Protein AF-A0A940AD78-F1 (afdb_monomer_lite)

Secondary s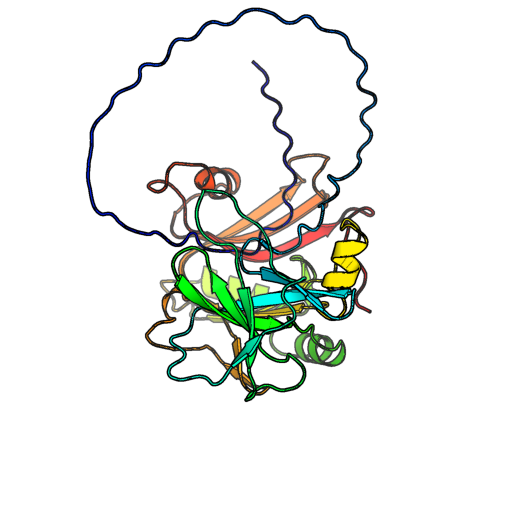tructure (DSSP, 8-state):
-------------------------------------------------PPP-----SEEETTEEEEEETTEEEEEEEE-----S--EEE--GGG-B--SSSS--BEEEEETTSGGGTSEEEE-TTS-EEEEEE--PPPHHHHHHHHTTTEEEEETTEEEE-HHHHHHHHHHHTTT--EEEEEEEEEPPBTTS-HHHHHHTTTT-SEEEEEEEEE-SS-EEEEEEEEETTEEEE---TTTTTS-EEESEEEEEEEE-SSTTSSEEEEEEEEEESS----HHHHHHGGGS-TTSPPPEEEEEEEEEE-TT--BPPP-

Sequence (316 aa):
MKKIFCFLTIMAVVGMAACSIGKEAGDETVSLSTDASSVTENDDVSGGNEAPEIEVKEGVYADYAFITIGGEIKRYKLFSEDLGDIDLTCVADDNLLFKWGAGDAWRFYEMKEYPELDRVLGLGPGGGIFEAAPFRGVKISEIEAVKNSEAVLLLNGSVESGKEIWEDFYTKTSKHMPASVIIADCYTQSSNVSEALKQAEAGDYPCLYFKKLTYDGVEYVLEPVCRVDDEYVVRKDEDYDRDTKYFKYLRHFEGEAEFPTMIYSYYSIYILTDDGASDRDEIESSQWMDTTGAILYAEVFGEYTWKDNAPFLPLQ

Radius of gyration: 22.76 Å; chains: 1; bounding box: 59×57×52 Å

Foldseek 3Di:
DDDDDDDDPPPDDPQDDDDDDDDDDDDDDDDDDDDDDDDDDDDDPPDDPQDPAPDDAQADDRQWHFWQAPNATAIWGKAQDPDPDFDWDFDDPVRWHDDDDPFDTKGKTDTPVDPPPQKIWIQHGPGGIIIIGGQAADDPVVVVVQQVDQAFEDEVQATPHNVVSVVVQCVQVVVLHKDKHKYKYWYFDFQSYDPSVCRNCVRNPRHIWIWMWIHHSFKIKIFTFDQDPNDTHRDPDVVPCVRIDIAGDKDWDWDADPDPPDQFGIKIWIKGWNDPDNDPCLQVVQVVDPPVRHTDMDIRHMHTHGDPVNRGDDDD

pLDDT: mean 70.01, std 24.45, range [20.33, 98.5]

Structure (mmCIF, N/CA/C/O backbone):
data_AF-A0A940AD78-F1
#
_entry.id   AF-A0A940AD78-F1
#
loop_
_atom_site.group_PDB
_atom_site.id
_atom_site.type_symbol
_atom_site.label_atom_id
_atom_site.label_alt_id
_atom_site.label_comp_id
_atom_site.label_asym_id
_atom_site.label_entity_id
_atom_site.label_seq_id
_atom_site.pdbx_PDB_ins_code
_atom_site.Cartn_x
_atom_site.Cartn_y
_atom_site.Cartn_z
_atom_site.occupancy
_atom_site.B_iso_or_equiv
_atom_site.auth_seq_id
_atom_site.auth_comp_id
_atom_site.auth_asym_id
_atom_site.auth_atom_id
_atom_site.pdbx_PDB_model_num
ATOM 1 N N . MET A 1 1 ? 23.608 20.860 20.476 1.00 26.38 1 MET A N 1
ATOM 2 C CA . MET A 1 1 ? 23.451 19.593 19.735 1.00 26.38 1 MET A CA 1
ATOM 3 C C . MET A 1 1 ? 22.141 19.658 18.970 1.00 26.38 1 MET A C 1
ATOM 5 O O . MET A 1 1 ? 21.091 19.495 19.567 1.00 26.38 1 MET A O 1
ATOM 9 N N . LYS A 1 2 ? 22.202 20.008 17.684 1.00 24.12 2 LYS A N 1
ATOM 10 C CA . LYS A 1 2 ? 21.086 19.932 16.737 1.00 24.12 2 LYS A CA 1
ATOM 11 C C . LYS A 1 2 ? 21.609 19.093 15.577 1.00 24.12 2 LYS A C 1
ATOM 13 O O . LYS A 1 2 ? 22.529 19.535 14.899 1.00 24.12 2 LYS A O 1
ATOM 18 N N . LYS A 1 3 ? 21.109 17.869 15.419 1.00 22.12 3 LYS A N 1
ATOM 19 C CA . LYS A 1 3 ? 21.294 17.092 14.191 1.00 22.12 3 LYS A CA 1
ATOM 20 C C . LYS A 1 3 ? 20.011 17.268 13.392 1.00 22.12 3 LYS A C 1
ATOM 22 O O . LYS A 1 3 ? 18.953 16.833 13.826 1.00 22.12 3 LYS A O 1
ATOM 27 N N . ILE A 1 4 ? 20.129 18.004 12.296 1.00 22.98 4 ILE A N 1
ATOM 28 C CA . ILE A 1 4 ? 19.122 18.120 11.248 1.00 22.98 4 ILE A CA 1
ATOM 29 C C . ILE A 1 4 ? 19.285 16.865 10.391 1.00 22.98 4 ILE A C 1
ATOM 31 O O . ILE A 1 4 ? 20.361 16.653 9.840 1.00 22.98 4 ILE A O 1
ATOM 35 N N . PHE A 1 5 ? 18.248 16.041 10.305 1.00 22.81 5 PHE A N 1
ATOM 36 C CA . PHE A 1 5 ? 18.108 15.035 9.257 1.00 22.81 5 PHE A CA 1
ATOM 37 C C . PHE A 1 5 ? 16.726 15.238 8.639 1.00 22.81 5 PHE A C 1
ATOM 39 O O . PHE A 1 5 ? 15.720 14.803 9.184 1.00 22.81 5 PHE A O 1
ATOM 46 N N . CYS A 1 6 ? 16.691 15.977 7.531 1.00 22.06 6 CYS A N 1
ATOM 47 C CA . CYS A 1 6 ? 15.586 15.920 6.584 1.00 22.06 6 CYS A CA 1
ATOM 48 C C . CYS A 1 6 ? 15.721 14.604 5.823 1.00 22.06 6 CYS A C 1
ATOM 50 O O . CYS A 1 6 ? 16.742 14.425 5.164 1.00 22.06 6 CYS A O 1
ATOM 52 N N . PHE A 1 7 ? 14.713 13.737 5.851 1.00 24.94 7 PHE A N 1
ATOM 53 C CA . PHE A 1 7 ? 14.513 12.791 4.761 1.00 24.94 7 PHE A CA 1
ATOM 54 C C . PHE A 1 7 ? 13.036 12.660 4.411 1.00 24.94 7 PHE A C 1
ATOM 56 O O . PHE A 1 7 ? 12.146 12.677 5.254 1.00 24.94 7 PHE A O 1
ATOM 63 N N . LEU A 1 8 ? 12.847 12.641 3.101 1.00 22.72 8 LEU A N 1
ATOM 64 C CA . LEU A 1 8 ? 11.623 12.648 2.336 1.00 22.72 8 LEU A CA 1
ATOM 65 C C . LEU A 1 8 ? 11.049 11.224 2.363 1.00 22.72 8 LEU A C 1
ATOM 67 O O . LEU A 1 8 ? 11.647 10.321 1.781 1.00 22.72 8 LEU A O 1
ATOM 71 N N . THR A 1 9 ? 9.914 11.009 3.024 1.00 25.50 9 THR A N 1
ATOM 72 C CA . THR A 1 9 ? 9.168 9.749 2.914 1.00 25.50 9 THR A CA 1
ATOM 73 C C . THR A 1 9 ? 8.458 9.733 1.562 1.00 25.50 9 THR A C 1
ATOM 75 O O . THR A 1 9 ? 7.309 10.146 1.434 1.00 25.50 9 THR A O 1
ATOM 78 N N . ILE A 1 10 ? 9.162 9.295 0.519 1.00 23.39 10 ILE A N 1
ATOM 79 C CA . ILE A 1 10 ? 8.495 8.669 -0.623 1.00 23.39 10 ILE A CA 1
ATOM 80 C C . ILE A 1 10 ? 8.074 7.301 -0.103 1.00 23.39 10 ILE A C 1
ATOM 82 O O . ILE A 1 10 ? 8.933 6.539 0.336 1.00 23.39 10 ILE A O 1
ATOM 86 N N . MET A 1 11 ? 6.764 7.042 -0.075 1.00 24.45 11 MET A N 1
ATOM 87 C CA . MET A 1 11 ? 6.182 5.761 0.317 1.00 24.45 11 MET A CA 1
ATOM 88 C C . MET A 1 11 ? 6.948 4.621 -0.358 1.00 24.45 11 MET A C 1
ATOM 90 O O . MET A 1 11 ? 6.799 4.364 -1.552 1.00 24.45 11 MET A O 1
ATOM 94 N N . ALA A 1 12 ? 7.799 3.963 0.423 1.00 22.72 12 ALA A N 1
ATOM 95 C CA . ALA A 1 12 ? 8.381 2.698 0.056 1.00 22.72 12 ALA A CA 1
ATOM 96 C C . ALA A 1 12 ? 7.234 1.690 0.036 1.00 22.72 12 ALA A C 1
ATOM 98 O O . ALA A 1 12 ? 6.614 1.398 1.059 1.00 22.72 12 ALA A O 1
ATOM 99 N N . VAL A 1 13 ? 6.954 1.173 -1.158 1.00 23.67 13 VAL A N 1
ATOM 100 C CA . VAL A 1 13 ? 6.338 -0.139 -1.320 1.00 23.67 13 VAL A CA 1
ATOM 101 C C . VAL A 1 13 ? 7.068 -1.084 -0.368 1.00 23.67 13 VAL A C 1
ATOM 103 O O . VAL A 1 13 ? 8.295 -1.162 -0.386 1.00 23.67 13 VAL A O 1
ATOM 106 N N . VAL A 1 14 ? 6.308 -1.730 0.511 1.00 22.69 14 VAL A N 1
ATOM 107 C CA . VAL A 1 14 ? 6.795 -2.712 1.481 1.00 22.69 14 VAL A CA 1
ATOM 108 C C . VAL A 1 14 ? 7.436 -3.872 0.712 1.00 22.69 14 VAL A C 1
ATOM 110 O O . VAL A 1 14 ? 6.756 -4.816 0.330 1.00 22.69 14 VAL A O 1
ATOM 113 N N . GLY A 1 15 ? 8.739 -3.777 0.459 1.00 21.58 15 GLY A N 1
ATOM 114 C CA . GLY A 1 15 ? 9.595 -4.870 0.013 1.00 21.58 15 GLY A CA 1
ATOM 115 C C . GLY A 1 15 ? 10.324 -5.419 1.231 1.00 21.58 15 GLY A C 1
ATOM 116 O O . GLY A 1 15 ? 11.186 -4.750 1.803 1.00 21.58 15 GLY A O 1
ATOM 117 N N . MET A 1 16 ? 9.928 -6.607 1.687 1.00 23.23 16 MET A N 1
ATOM 118 C CA . MET A 1 16 ? 10.601 -7.291 2.788 1.00 23.23 16 MET A CA 1
ATOM 119 C C . MET A 1 16 ? 12.039 -7.637 2.397 1.00 23.23 16 MET A C 1
ATOM 121 O O . MET A 1 16 ? 12.299 -8.201 1.337 1.00 23.23 16 MET A O 1
ATOM 125 N N . ALA A 1 17 ? 12.970 -7.360 3.307 1.00 21.34 17 ALA A N 1
ATOM 126 C CA . ALA A 1 17 ? 14.327 -7.868 3.237 1.00 21.34 17 ALA A CA 1
ATOM 127 C C . ALA A 1 17 ? 14.314 -9.406 3.290 1.00 21.34 17 ALA A C 1
ATOM 129 O O . ALA A 1 17 ? 13.932 -10.007 4.296 1.00 21.34 17 ALA A O 1
ATOM 130 N N . ALA A 1 18 ? 14.765 -10.052 2.214 1.00 21.70 18 ALA A N 1
ATOM 131 C CA . ALA A 1 18 ? 15.072 -11.473 2.221 1.00 21.70 18 ALA A CA 1
ATOM 132 C C . ALA A 1 18 ? 16.262 -11.728 3.162 1.00 21.70 18 ALA A C 1
ATOM 134 O O . ALA A 1 18 ? 17.396 -11.323 2.904 1.00 21.70 18 ALA A O 1
ATOM 135 N N . CYS A 1 19 ? 15.991 -12.396 4.279 1.00 20.61 19 CYS A N 1
ATOM 136 C CA . CYS A 1 19 ? 16.998 -12.837 5.232 1.00 20.61 19 CYS A CA 1
ATOM 137 C C . CYS A 1 19 ? 17.661 -14.121 4.700 1.00 20.61 19 CYS A C 1
ATOM 139 O O . CYS A 1 19 ? 17.044 -15.185 4.701 1.00 20.61 19 CYS A O 1
ATOM 141 N N . SER A 1 20 ? 18.916 -14.049 4.246 1.00 22.05 20 SER A N 1
ATOM 142 C CA . SER A 1 20 ? 19.743 -15.238 4.011 1.00 22.05 20 SER A CA 1
ATOM 143 C C . SER A 1 20 ? 20.552 -15.556 5.272 1.00 22.05 20 SER A C 1
ATOM 145 O O . SER A 1 20 ? 21.500 -14.841 5.604 1.00 22.05 20 SER A O 1
ATOM 147 N N . ILE A 1 21 ? 20.205 -16.636 5.976 1.00 23.52 21 ILE A N 1
ATOM 148 C CA . ILE A 1 21 ? 20.995 -17.150 7.102 1.00 23.52 21 ILE A CA 1
ATOM 149 C C . ILE A 1 21 ? 22.133 -18.032 6.567 1.00 23.52 21 ILE A C 1
ATOM 151 O O . ILE A 1 21 ? 21.911 -19.136 6.083 1.00 23.52 21 ILE A O 1
ATOM 155 N N . GLY A 1 22 ? 23.354 -17.510 6.701 1.00 22.16 22 GLY A N 1
ATOM 156 C CA . GLY A 1 22 ? 24.495 -18.169 7.345 1.00 22.16 22 GLY A CA 1
ATOM 157 C C . GLY A 1 22 ? 25.082 -19.459 6.756 1.00 22.16 22 GLY A C 1
ATOM 158 O O . GLY A 1 22 ? 24.556 -20.554 6.943 1.00 22.16 22 GLY A O 1
ATOM 159 N N . LYS A 1 23 ? 26.332 -19.352 6.286 1.00 22.73 23 LYS A N 1
ATOM 160 C CA . LYS A 1 23 ? 27.379 -20.321 6.644 1.00 22.73 23 LYS A CA 1
ATOM 161 C C . LYS A 1 23 ? 28.674 -19.585 6.997 1.00 22.73 23 LYS A C 1
ATOM 163 O O . LYS A 1 23 ? 29.127 -18.727 6.250 1.00 22.73 23 LYS A O 1
ATOM 168 N N . GLU A 1 24 ? 29.190 -19.908 8.178 1.00 24.59 24 GLU A N 1
ATOM 169 C CA . GLU A 1 24 ? 30.324 -19.300 8.883 1.00 24.59 24 GLU A CA 1
ATOM 170 C C . GLU A 1 24 ? 31.640 -19.283 8.087 1.00 24.59 24 GLU A C 1
ATOM 172 O O . GLU A 1 24 ? 31.953 -20.258 7.403 1.00 24.59 24 GLU A O 1
ATOM 177 N N . ALA A 1 25 ? 32.455 -18.238 8.289 1.00 23.22 25 ALA A N 1
ATOM 178 C CA . ALA A 1 25 ? 33.832 -18.357 8.797 1.00 23.22 25 ALA A CA 1
ATOM 179 C C . ALA A 1 25 ? 34.531 -16.984 8.902 1.00 23.22 25 ALA A C 1
ATOM 181 O O . ALA A 1 25 ? 34.565 -16.236 7.930 1.00 23.22 25 ALA A O 1
ATOM 182 N N . GLY A 1 26 ? 35.196 -16.739 10.038 1.00 24.02 26 GLY A N 1
ATOM 183 C CA . GLY A 1 26 ? 36.407 -15.909 10.106 1.00 24.02 26 GLY A CA 1
ATOM 184 C C . GLY A 1 26 ? 36.289 -14.598 10.879 1.00 24.02 26 GLY A C 1
ATOM 185 O O . GLY A 1 26 ? 35.830 -13.601 10.337 1.00 24.02 26 GLY A O 1
ATOM 186 N N . ASP A 1 27 ? 36.772 -14.613 12.124 1.00 24.50 27 ASP A N 1
ATOM 187 C CA . ASP A 1 27 ? 37.101 -13.437 12.935 1.00 24.50 27 ASP A CA 1
ATOM 188 C C . ASP A 1 27 ? 37.954 -12.417 12.168 1.00 24.50 27 ASP A C 1
ATOM 190 O O . ASP A 1 27 ? 38.944 -12.800 11.554 1.00 24.50 27 ASP A O 1
ATOM 194 N N . GLU A 1 28 ? 37.653 -11.124 12.332 1.00 24.84 28 GLU A N 1
ATOM 195 C CA . GLU A 1 28 ? 38.675 -10.091 12.544 1.00 24.84 28 GLU A CA 1
ATOM 196 C C . GLU A 1 28 ? 38.048 -8.812 13.137 1.00 24.84 28 GLU A C 1
ATOM 198 O O . GLU A 1 28 ? 37.245 -8.109 12.527 1.00 24.84 28 GLU A O 1
ATOM 203 N N . THR A 1 29 ? 38.419 -8.519 14.383 1.00 22.94 29 THR A N 1
ATOM 204 C CA . THR A 1 29 ? 38.144 -7.271 15.108 1.00 22.94 29 THR A CA 1
ATOM 205 C C . THR A 1 29 ? 38.858 -6.077 14.474 1.00 22.94 29 THR A C 1
ATOM 207 O O . THR A 1 29 ? 40.078 -6.117 14.323 1.00 22.94 29 THR A O 1
ATOM 210 N N . VAL A 1 30 ? 38.147 -4.964 14.247 1.00 21.81 30 VAL A N 1
ATOM 211 C CA . VAL A 1 30 ? 38.762 -3.656 13.953 1.00 21.81 30 VAL A CA 1
ATOM 212 C C . VAL A 1 30 ? 38.181 -2.575 14.866 1.00 21.81 30 VAL A C 1
ATOM 214 O O . VAL A 1 30 ? 36.978 -2.336 14.924 1.00 21.81 30 VAL A O 1
ATOM 217 N N . SER A 1 31 ? 39.079 -1.943 15.615 1.00 23.19 31 SER A N 1
ATOM 218 C CA . SER A 1 31 ? 38.848 -0.895 16.609 1.00 23.19 31 SER A CA 1
ATOM 219 C C . SER A 1 31 ? 38.584 0.483 15.988 1.00 23.19 31 SER A C 1
ATOM 221 O O . SER A 1 31 ? 39.295 0.909 15.081 1.00 23.19 31 SER A O 1
ATOM 223 N N . LEU A 1 32 ? 37.608 1.202 16.551 1.00 20.33 32 LEU A N 1
ATOM 224 C CA . LEU A 1 32 ? 37.254 2.591 16.241 1.00 20.33 32 LEU A CA 1
ATOM 225 C C . LEU A 1 32 ? 38.233 3.581 16.898 1.00 20.33 32 LEU A C 1
ATOM 227 O O . LEU A 1 32 ? 38.431 3.532 18.112 1.00 20.33 32 LEU A O 1
ATOM 231 N N . SER A 1 33 ? 38.768 4.534 16.127 1.00 23.12 33 SER A N 1
ATOM 232 C CA . SER A 1 33 ? 39.385 5.757 16.658 1.00 23.12 33 SER A CA 1
ATOM 233 C C . SER A 1 33 ? 38.636 6.990 16.158 1.00 23.12 33 SER A C 1
ATOM 235 O O . SER A 1 33 ? 38.536 7.231 14.956 1.00 23.12 33 SER A O 1
ATOM 237 N N . THR A 1 34 ? 38.125 7.774 17.100 1.00 27.41 34 THR A N 1
ATOM 238 C CA . THR A 1 34 ? 37.568 9.111 16.896 1.00 27.41 34 THR A CA 1
ATOM 239 C C . THR A 1 34 ? 38.688 10.138 16.822 1.00 27.41 34 THR A C 1
ATOM 241 O O . THR A 1 34 ? 39.402 10.294 17.807 1.00 27.41 34 THR A O 1
ATOM 244 N N . ASP A 1 35 ? 38.761 10.899 15.733 1.00 24.30 35 ASP A N 1
ATOM 245 C CA . ASP A 1 35 ? 39.381 12.222 15.755 1.00 24.30 35 ASP A CA 1
ATOM 246 C C . ASP A 1 35 ? 38.517 13.205 14.966 1.00 24.30 35 ASP A C 1
ATOM 248 O O . ASP A 1 35 ? 38.268 13.059 13.770 1.00 24.30 35 ASP A O 1
ATOM 252 N N . ALA A 1 36 ? 38.019 14.200 15.695 1.00 29.19 36 ALA A N 1
ATOM 253 C CA . ALA A 1 36 ? 37.296 15.342 15.175 1.00 29.19 36 ALA A CA 1
ATOM 254 C C . ALA A 1 36 ? 38.291 16.486 14.955 1.00 29.19 36 ALA A C 1
ATOM 256 O O . ALA A 1 36 ? 38.939 16.931 15.902 1.00 29.19 36 ALA A O 1
ATOM 257 N N . SER A 1 37 ? 38.372 17.017 13.736 1.00 27.11 37 SER A N 1
ATOM 258 C CA . SER A 1 37 ? 38.922 18.354 13.510 1.00 27.11 37 SER A CA 1
ATOM 259 C C . SER A 1 37 ? 38.298 19.040 12.288 1.00 27.11 37 SER A C 1
ATOM 261 O O . SER A 1 37 ? 38.471 18.639 11.145 1.00 27.11 37 SER A O 1
ATOM 263 N N . SER A 1 38 ? 37.533 20.089 12.611 1.00 27.48 38 SER A N 1
ATOM 264 C CA . SER A 1 38 ? 37.359 21.372 11.911 1.00 27.48 38 SER A CA 1
ATOM 265 C C . SER A 1 38 ? 37.257 21.407 10.380 1.00 27.48 38 SER A C 1
ATOM 267 O O . SER A 1 38 ? 38.273 21.339 9.691 1.00 27.48 38 SER A O 1
ATOM 269 N N . VAL A 1 39 ? 36.078 21.788 9.875 1.00 26.81 39 VAL A N 1
ATOM 270 C CA . VAL A 1 39 ? 35.978 22.665 8.698 1.00 26.81 39 VAL A CA 1
ATOM 271 C C . VAL A 1 39 ? 34.970 23.778 8.995 1.00 26.81 39 VAL A C 1
ATOM 273 O O . VAL A 1 39 ? 33.899 23.544 9.548 1.00 26.81 39 VAL A O 1
ATOM 276 N N . THR A 1 40 ? 35.414 24.994 8.704 1.00 28.17 40 THR A N 1
ATOM 277 C CA . THR A 1 40 ? 34.809 26.305 8.940 1.00 28.17 40 THR A CA 1
ATOM 278 C C . THR A 1 40 ? 33.550 26.556 8.113 1.00 28.17 40 THR A C 1
ATOM 280 O O . THR A 1 40 ? 33.498 26.191 6.941 1.00 28.17 40 THR A O 1
ATOM 283 N N . GLU A 1 41 ? 32.592 27.248 8.733 1.00 28.86 41 GLU A N 1
ATOM 284 C CA . GLU A 1 41 ? 31.411 27.858 8.116 1.00 28.86 41 GLU A CA 1
ATOM 285 C C . GLU A 1 41 ? 31.795 28.767 6.940 1.00 28.86 41 GLU A C 1
ATOM 287 O O . GLU A 1 41 ? 32.659 29.634 7.069 1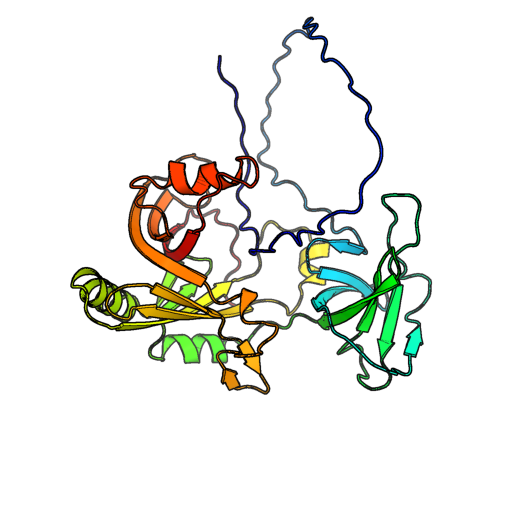.00 28.86 41 GLU A O 1
ATOM 292 N N . ASN A 1 42 ? 31.107 28.588 5.816 1.00 28.78 42 ASN A N 1
ATOM 293 C CA . ASN A 1 42 ? 30.737 29.678 4.925 1.00 28.78 42 ASN A CA 1
ATOM 294 C C . ASN A 1 42 ? 29.291 29.426 4.500 1.00 28.78 42 ASN A C 1
ATOM 296 O O . ASN A 1 42 ? 28.989 28.438 3.830 1.00 28.78 42 ASN A O 1
ATOM 300 N N . ASP A 1 43 ? 28.424 30.318 4.965 1.00 29.39 43 ASP A N 1
ATOM 301 C CA . ASP A 1 43 ? 27.026 30.427 4.587 1.00 29.39 43 ASP A CA 1
ATOM 302 C C . ASP A 1 43 ? 26.900 30.854 3.122 1.00 29.39 43 ASP A C 1
ATOM 304 O O . ASP A 1 43 ? 27.391 31.911 2.735 1.00 29.39 43 ASP A O 1
ATOM 308 N N . ASP A 1 44 ? 26.192 30.043 2.340 1.00 25.59 44 ASP A N 1
ATOM 309 C CA . ASP A 1 44 ? 25.361 30.488 1.217 1.00 25.59 44 ASP A CA 1
ATOM 310 C C . ASP A 1 44 ? 24.291 29.408 0.972 1.00 25.59 44 ASP A C 1
ATOM 312 O O . ASP A 1 44 ? 24.344 28.603 0.041 1.00 25.59 44 ASP A O 1
ATOM 316 N N . VAL A 1 45 ? 23.307 29.337 1.875 1.00 30.56 45 VAL A N 1
ATOM 317 C CA . VAL A 1 45 ? 22.128 28.476 1.705 1.00 30.56 45 VAL A CA 1
ATOM 318 C C . VAL A 1 45 ? 21.124 29.207 0.816 1.00 30.56 45 VAL A C 1
ATOM 320 O O . VAL A 1 45 ? 20.183 29.842 1.289 1.00 30.56 45 VAL A O 1
ATOM 323 N N . SER A 1 46 ? 21.313 29.097 -0.498 1.00 28.02 46 SER A N 1
ATOM 324 C CA . SER A 1 46 ? 20.201 29.210 -1.445 1.00 28.02 46 SER A CA 1
ATOM 325 C C . SER A 1 46 ? 19.558 27.826 -1.575 1.00 28.02 46 SER A C 1
ATOM 327 O O . SER A 1 46 ? 19.915 27.012 -2.418 1.00 28.02 46 SER A O 1
ATOM 329 N N . GLY A 1 47 ? 18.659 27.513 -0.639 1.00 28.59 47 GLY A N 1
ATOM 330 C CA . GLY A 1 47 ? 17.912 26.256 -0.623 1.00 28.59 47 GLY A CA 1
ATOM 331 C C . GLY A 1 47 ? 16.869 26.229 -1.736 1.00 28.59 47 GLY A C 1
ATOM 332 O O . GLY A 1 47 ? 15.710 26.571 -1.507 1.00 28.59 47 GLY A O 1
ATOM 333 N N . GLY A 1 48 ? 17.284 25.846 -2.942 1.00 26.81 48 GLY A N 1
ATOM 334 C CA . GLY A 1 48 ? 16.373 25.358 -3.968 1.00 26.81 48 GLY A CA 1
ATOM 335 C C . GLY A 1 48 ? 15.799 24.018 -3.514 1.00 26.81 48 GLY A C 1
ATOM 336 O O . GLY A 1 48 ? 16.535 23.048 -3.368 1.00 26.81 48 GLY A O 1
ATOM 337 N N . ASN A 1 49 ? 14.491 23.977 -3.258 1.00 38.81 49 ASN A N 1
ATOM 338 C CA . ASN A 1 49 ? 13.721 22.744 -3.073 1.00 38.81 49 ASN A CA 1
ATOM 339 C C . ASN A 1 49 ? 13.574 22.025 -4.425 1.00 38.81 49 ASN A C 1
ATOM 341 O O . ASN A 1 49 ? 12.474 21.930 -4.967 1.00 38.81 49 ASN A O 1
ATOM 345 N N . GLU A 1 50 ? 14.673 21.548 -4.997 1.00 32.69 50 GLU A N 1
ATOM 346 C CA . GLU A 1 50 ? 14.600 20.572 -6.078 1.00 32.69 50 GLU A CA 1
ATOM 347 C C . GLU A 1 50 ? 14.501 19.193 -5.424 1.00 32.69 50 GLU A C 1
ATOM 349 O O . GLU A 1 50 ? 15.368 18.785 -4.648 1.00 32.69 50 GLU A O 1
ATOM 354 N N . ALA A 1 51 ? 13.375 18.509 -5.655 1.00 36.22 51 ALA A N 1
ATOM 355 C CA . ALA A 1 51 ? 13.238 17.106 -5.289 1.00 36.22 51 ALA A CA 1
ATOM 356 C C . ALA A 1 51 ? 14.415 16.333 -5.912 1.00 36.22 51 ALA A C 1
ATOM 358 O O . ALA A 1 51 ? 14.785 16.646 -7.046 1.00 36.22 51 ALA A O 1
ATOM 359 N N . PRO A 1 52 ? 15.023 15.360 -5.207 1.00 39.59 52 PRO A N 1
ATOM 360 C CA . PRO A 1 52 ? 16.122 14.598 -5.780 1.00 39.59 52 PRO A CA 1
ATOM 361 C C . PRO A 1 52 ? 15.627 13.933 -7.066 1.00 39.59 52 PRO A C 1
ATOM 363 O O . PRO A 1 52 ? 14.699 13.125 -7.023 1.00 39.59 52 PRO A O 1
ATOM 366 N N . GLU A 1 53 ? 16.217 14.298 -8.206 1.00 41.44 53 GLU A N 1
ATOM 367 C CA . GLU A 1 53 ? 15.966 13.600 -9.461 1.00 41.44 53 GLU A CA 1
ATOM 368 C C . GLU A 1 53 ? 16.336 12.131 -9.253 1.00 41.44 53 GLU A C 1
ATOM 370 O O . GLU A 1 53 ? 17.500 11.782 -9.044 1.00 41.44 53 GLU A O 1
ATOM 375 N N . ILE A 1 54 ? 15.330 11.256 -9.266 1.00 48.09 54 ILE A N 1
ATOM 376 C CA . ILE A 1 54 ? 15.565 9.818 -9.302 1.00 48.09 54 ILE A CA 1
ATOM 377 C C . ILE A 1 54 ? 16.046 9.511 -10.719 1.00 48.09 54 ILE A C 1
ATOM 379 O O . ILE A 1 54 ? 15.259 9.449 -11.669 1.00 48.09 54 ILE A O 1
ATOM 383 N N . GLU A 1 55 ? 17.361 9.375 -10.864 1.00 52.28 55 GLU A N 1
ATOM 384 C CA . GLU A 1 55 ? 17.978 8.848 -12.073 1.00 52.28 55 GLU A CA 1
ATOM 385 C C . GLU A 1 55 ? 17.502 7.401 -12.253 1.00 52.28 55 GLU A C 1
ATOM 387 O O . GLU A 1 55 ? 17.773 6.539 -11.410 1.00 52.28 55 GLU A O 1
ATOM 392 N N . VAL A 1 56 ? 16.766 7.133 -13.335 1.00 53.88 56 VAL A N 1
ATOM 393 C CA . VAL A 1 56 ? 16.429 5.757 -13.708 1.00 53.88 56 VAL A CA 1
ATOM 394 C C . VAL A 1 56 ? 17.716 5.081 -14.126 1.00 53.88 56 VAL A C 1
ATOM 396 O O . VAL A 1 56 ? 18.278 5.380 -15.178 1.00 53.88 56 VAL A O 1
ATOM 399 N N . LYS A 1 57 ? 18.189 4.171 -13.283 1.00 56.72 57 LYS A N 1
ATOM 400 C CA . LYS A 1 57 ? 19.301 3.301 -13.631 1.00 56.72 57 LYS A CA 1
ATOM 401 C C . LYS A 1 57 ? 18.718 2.087 -14.325 1.00 56.72 57 LYS A C 1
ATOM 403 O O . LYS A 1 57 ? 17.955 1.338 -13.724 1.00 56.72 57 LYS A O 1
ATOM 408 N N . GLU A 1 58 ? 19.070 1.919 -15.590 1.00 62.22 58 GLU A N 1
ATOM 409 C CA . GLU A 1 58 ? 18.863 0.671 -16.309 1.00 62.22 58 GLU A CA 1
ATOM 410 C C . GLU A 1 58 ? 19.405 -0.505 -15.451 1.00 62.22 58 GLU A C 1
ATOM 412 O O . GLU A 1 58 ? 20.548 -0.462 -14.979 1.00 62.22 58 GLU A O 1
ATOM 417 N N . GLY A 1 59 ? 18.577 -1.526 -15.182 1.00 68.88 59 GLY A N 1
ATOM 418 C CA . GLY A 1 59 ? 18.925 -2.662 -14.316 1.00 68.88 59 GLY A CA 1
ATOM 419 C C . GLY A 1 59 ? 17.831 -3.071 -13.327 1.00 68.88 59 GLY A C 1
ATOM 420 O O . GLY A 1 59 ? 16.667 -2.715 -13.483 1.00 68.88 59 GLY A O 1
ATOM 421 N N . VAL A 1 60 ? 18.203 -3.855 -12.310 1.00 72.88 60 VAL A N 1
ATOM 422 C CA . VAL A 1 60 ? 17.290 -4.262 -11.230 1.00 72.88 60 VAL A CA 1
ATOM 423 C C . VAL A 1 60 ? 17.410 -3.305 -10.048 1.00 72.88 60 VAL A C 1
ATOM 425 O O . VAL A 1 60 ? 18.506 -3.089 -9.526 1.00 72.88 60 VAL A O 1
ATOM 428 N N . TYR A 1 61 ? 16.280 -2.755 -9.613 1.00 70.25 61 TYR A N 1
ATOM 429 C CA . TYR A 1 61 ? 16.169 -1.900 -8.437 1.00 70.25 61 TYR A CA 1
ATOM 430 C C . TYR A 1 61 ? 14.924 -2.279 -7.632 1.00 70.25 61 TYR A C 1
ATOM 432 O O . TYR A 1 61 ? 13.813 -2.286 -8.165 1.00 70.25 61 TYR A O 1
ATOM 440 N N . ALA A 1 62 ? 15.120 -2.575 -6.343 1.00 71.69 62 ALA A N 1
ATOM 441 C CA . ALA A 1 62 ? 14.104 -3.204 -5.498 1.00 71.69 62 ALA A CA 1
ATOM 442 C C . ALA A 1 62 ? 13.526 -4.455 -6.196 1.00 71.69 62 ALA A C 1
ATOM 444 O O . ALA A 1 62 ? 14.295 -5.297 -6.655 1.00 71.69 62 ALA A O 1
ATOM 445 N N . ASP A 1 63 ? 12.203 -4.544 -6.326 1.00 73.38 63 ASP A N 1
ATOM 446 C CA . ASP A 1 63 ? 11.509 -5.675 -6.954 1.00 73.38 63 ASP A CA 1
ATOM 447 C C . ASP A 1 63 ? 11.242 -5.466 -8.457 1.00 73.38 63 ASP A C 1
ATOM 449 O O . ASP A 1 63 ? 10.393 -6.143 -9.037 1.00 73.38 63 ASP A O 1
ATOM 453 N N . TYR A 1 64 ? 11.925 -4.512 -9.102 1.00 78.69 64 TYR A N 1
ATOM 454 C CA . TYR A 1 64 ? 11.684 -4.158 -10.501 1.00 78.69 64 TYR A CA 1
ATOM 455 C C . TYR A 1 64 ? 12.935 -4.281 -11.367 1.00 78.69 64 TYR A C 1
ATOM 457 O O . TYR A 1 64 ? 14.029 -3.886 -10.968 1.00 78.69 64 TYR A O 1
ATOM 465 N N . ALA A 1 65 ? 12.749 -4.769 -12.591 1.00 80.62 65 ALA A N 1
ATOM 466 C CA . ALA A 1 65 ? 13.723 -4.727 -13.670 1.00 80.62 65 ALA A CA 1
ATOM 467 C C . ALA A 1 65 ? 13.353 -3.633 -14.679 1.00 80.62 65 ALA A C 1
ATOM 469 O O . ALA A 1 65 ? 12.232 -3.592 -15.184 1.00 80.62 65 ALA A O 1
ATOM 470 N N . PHE A 1 66 ? 14.310 -2.771 -14.999 1.00 79.81 66 PHE A N 1
ATOM 471 C CA . PHE A 1 66 ? 14.220 -1.758 -16.044 1.00 79.81 66 PHE A CA 1
ATOM 472 C C . PHE A 1 66 ? 15.036 -2.237 -17.244 1.00 79.81 66 PHE A C 1
ATOM 474 O O . PHE A 1 66 ? 16.264 -2.309 -17.169 1.00 79.81 66 PHE A O 1
ATOM 481 N N . ILE A 1 67 ? 14.343 -2.610 -18.320 1.00 78.50 67 ILE A N 1
ATOM 482 C CA . ILE A 1 67 ? 14.913 -3.283 -19.492 1.00 78.50 67 ILE A CA 1
ATOM 483 C C . ILE A 1 67 ? 14.694 -2.406 -20.721 1.00 78.50 67 ILE A C 1
ATOM 485 O O . ILE A 1 67 ? 13.561 -2.030 -21.024 1.00 78.50 67 ILE A O 1
ATOM 489 N N . THR A 1 68 ? 15.762 -2.123 -21.459 1.00 77.75 68 THR A N 1
ATOM 490 C CA . THR A 1 68 ? 15.680 -1.385 -22.723 1.00 77.75 68 THR A CA 1
ATOM 491 C C . THR A 1 68 ? 15.260 -2.329 -23.847 1.00 77.75 68 THR A C 1
ATOM 493 O O . THR A 1 68 ? 15.864 -3.373 -24.065 1.00 77.75 68 THR A O 1
ATOM 496 N N . ILE A 1 69 ? 14.178 -2.009 -24.553 1.00 74.81 69 ILE A N 1
ATOM 497 C CA . ILE A 1 69 ? 13.628 -2.816 -25.647 1.00 74.81 69 ILE A CA 1
ATOM 498 C C . ILE A 1 69 ? 13.303 -1.867 -26.795 1.00 74.81 69 ILE A C 1
ATOM 500 O O . ILE A 1 69 ? 12.472 -0.975 -26.660 1.00 74.81 69 ILE A O 1
ATOM 504 N N . GLY A 1 70 ? 13.969 -2.037 -27.940 1.00 73.75 70 GLY A N 1
ATOM 505 C CA . GLY A 1 70 ? 13.728 -1.182 -29.109 1.00 73.75 70 GLY A CA 1
ATOM 506 C C . GLY A 1 70 ? 14.074 0.300 -28.897 1.00 73.75 70 GLY A C 1
ATOM 507 O O . GLY A 1 70 ? 13.573 1.140 -29.637 1.00 73.75 70 GLY A O 1
ATOM 508 N N . GLY A 1 71 ? 14.926 0.621 -27.915 1.00 74.25 71 GLY A N 1
ATOM 509 C CA . GLY A 1 71 ? 15.304 1.994 -27.556 1.00 74.25 71 GLY A CA 1
ATOM 510 C C . GLY A 1 71 ? 14.425 2.648 -26.484 1.00 74.25 71 GLY A C 1
ATOM 511 O O . GLY A 1 71 ? 14.686 3.792 -26.126 1.00 74.25 71 GLY A O 1
ATOM 512 N N . GLU A 1 72 ? 13.425 1.938 -25.956 1.00 76.06 72 GLU A N 1
ATOM 513 C CA . GLU A 1 72 ? 12.565 2.397 -24.859 1.00 76.06 72 GLU A CA 1
ATOM 514 C C . GLU A 1 72 ? 12.856 1.600 -23.582 1.00 76.06 72 GLU A C 1
ATOM 516 O O . GLU A 1 72 ? 12.985 0.376 -23.634 1.00 76.06 72 GLU A O 1
ATOM 521 N N . ILE A 1 73 ? 12.934 2.275 -22.433 1.00 77.81 73 ILE A N 1
ATOM 522 C CA . ILE A 1 73 ? 13.065 1.613 -21.127 1.00 77.81 73 ILE A CA 1
ATOM 523 C C . ILE A 1 73 ? 11.677 1.143 -20.689 1.00 77.81 73 ILE A C 1
ATOM 525 O O . ILE A 1 73 ? 10.756 1.948 -20.592 1.00 77.81 73 ILE A O 1
ATOM 529 N N . LYS A 1 74 ? 11.537 -0.149 -20.387 1.00 80.00 74 LYS A N 1
ATOM 530 C CA . LYS A 1 74 ? 10.309 -0.753 -19.854 1.00 80.00 74 LYS A CA 1
ATOM 531 C C . LYS A 1 74 ? 10.532 -1.292 -18.446 1.00 80.00 74 LYS A C 1
ATOM 533 O O . LYS A 1 74 ? 11.577 -1.884 -18.176 1.00 80.00 74 LYS A O 1
ATOM 538 N N . ARG A 1 75 ? 9.539 -1.132 -17.567 1.00 84.31 75 ARG A N 1
ATOM 539 C CA . ARG A 1 75 ? 9.558 -1.669 -16.201 1.00 84.31 75 ARG A CA 1
ATOM 540 C C . ARG A 1 75 ? 8.835 -3.018 -16.111 1.00 84.31 75 ARG A C 1
ATOM 542 O O . ARG A 1 75 ? 7.698 -3.159 -16.548 1.00 84.31 75 ARG A O 1
ATOM 549 N N . TYR A 1 76 ? 9.486 -3.994 -15.487 1.00 82.75 76 TYR A N 1
ATOM 550 C CA . TYR A 1 76 ? 8.941 -5.314 -15.178 1.00 82.75 76 TYR A CA 1
ATOM 551 C C . TYR A 1 76 ? 9.023 -5.556 -13.675 1.00 82.75 76 TYR A C 1
ATOM 553 O O . TYR A 1 76 ? 10.032 -5.228 -13.054 1.00 82.75 76 TYR A O 1
ATOM 561 N N . LYS A 1 77 ? 7.989 -6.151 -13.083 1.00 81.44 77 LYS A N 1
ATOM 562 C CA . LYS A 1 77 ? 8.030 -6.631 -11.699 1.00 81.44 77 LYS A CA 1
ATOM 563 C C . LYS A 1 77 ? 8.666 -8.017 -11.670 1.00 81.44 77 LYS A C 1
ATOM 565 O O . LYS A 1 77 ? 8.292 -8.855 -12.483 1.00 81.44 77 LYS A O 1
ATOM 570 N N . LEU A 1 78 ? 9.613 -8.237 -10.762 1.00 76.50 78 LEU A N 1
ATOM 571 C CA . LEU A 1 78 ? 10.287 -9.516 -10.562 1.00 76.50 78 LEU A CA 1
ATOM 572 C C . LEU A 1 78 ? 9.455 -10.447 -9.672 1.00 76.50 78 LEU A C 1
ATOM 574 O O . LEU A 1 78 ? 8.872 -10.027 -8.671 1.00 76.50 78 LEU A O 1
ATOM 578 N N . PHE A 1 79 ? 9.467 -11.728 -10.020 1.00 74.12 79 PHE A N 1
ATOM 579 C CA . PHE A 1 79 ? 8.850 -12.831 -9.299 1.00 74.12 79 PHE A CA 1
ATOM 580 C C . PHE A 1 79 ? 9.883 -13.956 -9.164 1.00 74.12 79 PHE A C 1
ATOM 582 O O . PHE A 1 79 ? 10.601 -14.277 -10.113 1.00 74.12 79 PHE A O 1
ATOM 589 N N . SER A 1 80 ? 9.996 -14.549 -7.976 1.00 65.31 80 SER A N 1
ATOM 590 C CA . SER A 1 80 ? 10.808 -15.753 -7.790 1.00 65.31 80 SER A CA 1
ATOM 591 C C . SER A 1 80 ? 9.942 -16.982 -8.050 1.00 65.31 80 SER A C 1
ATOM 593 O O . SER A 1 80 ? 9.010 -17.221 -7.285 1.00 65.31 80 SER A O 1
ATOM 595 N N . GLU A 1 81 ? 10.261 -17.768 -9.075 1.00 59.50 81 GLU A N 1
ATOM 596 C CA . GLU A 1 81 ? 9.572 -19.031 -9.363 1.00 59.50 81 GLU A CA 1
ATOM 597 C C . GLU A 1 81 ? 10.573 -20.153 -9.680 1.00 59.50 81 GLU A C 1
ATOM 599 O O . GLU A 1 81 ? 11.689 -19.901 -10.143 1.00 59.50 81 GLU A O 1
ATOM 604 N N . ASP A 1 82 ? 10.165 -21.399 -9.418 1.00 56.91 82 ASP A N 1
ATOM 605 C CA . ASP A 1 82 ? 10.858 -22.605 -9.883 1.00 56.91 82 ASP A CA 1
ATOM 606 C C . ASP A 1 82 ? 10.320 -22.968 -11.273 1.00 56.91 82 ASP A C 1
ATOM 608 O O . ASP A 1 82 ? 9.204 -23.464 -11.421 1.00 56.91 82 ASP A O 1
ATOM 612 N N . LEU A 1 83 ? 11.090 -22.629 -12.304 1.00 58.25 83 LEU A N 1
ATOM 613 C CA . LEU A 1 83 ? 10.576 -22.475 -13.666 1.00 58.25 83 LEU A CA 1
ATOM 614 C C . LEU A 1 83 ? 10.737 -23.714 -14.562 1.00 58.25 83 LEU A C 1
ATOM 616 O O . LEU A 1 83 ? 10.325 -23.689 -15.716 1.00 58.25 83 LEU A O 1
ATOM 620 N N . GLY A 1 84 ? 11.271 -24.827 -14.055 1.00 61.25 84 GLY A N 1
ATOM 621 C CA . GLY A 1 84 ? 11.414 -26.054 -14.848 1.00 61.25 84 GLY A CA 1
ATOM 622 C C . GLY A 1 84 ? 12.227 -25.869 -16.145 1.00 61.25 84 GLY A C 1
ATOM 623 O O . GLY A 1 84 ? 13.121 -25.026 -16.224 1.00 61.25 84 GLY A O 1
ATOM 624 N N . ASP A 1 85 ? 11.942 -26.688 -17.163 1.00 58.62 85 ASP A N 1
ATOM 625 C CA . ASP A 1 85 ? 12.634 -26.651 -18.460 1.00 58.62 85 ASP A CA 1
ATOM 626 C C . ASP A 1 85 ? 11.952 -25.657 -19.420 1.00 58.62 85 ASP A C 1
ATOM 628 O O . ASP A 1 85 ? 10.973 -26.004 -20.079 1.00 58.62 85 ASP A O 1
ATOM 632 N N . ILE A 1 86 ? 12.489 -24.438 -19.536 1.00 62.59 86 ILE A N 1
ATOM 633 C CA . ILE A 1 86 ? 11.970 -23.392 -20.440 1.00 62.59 86 ILE A CA 1
ATOM 634 C C . ILE A 1 86 ? 12.870 -23.225 -21.669 1.00 62.59 86 ILE A C 1
ATOM 636 O O . ILE A 1 86 ? 14.097 -23.168 -21.561 1.00 62.59 86 ILE A O 1
ATOM 640 N N . ASP A 1 87 ? 12.260 -23.104 -22.852 1.00 65.38 87 ASP A N 1
ATOM 641 C CA . ASP A 1 87 ? 12.953 -22.768 -24.102 1.00 65.38 87 ASP A CA 1
ATOM 642 C C . ASP A 1 87 ? 13.049 -21.239 -24.287 1.00 65.38 87 ASP A C 1
ATOM 644 O O . ASP A 1 87 ? 12.043 -20.523 -24.319 1.00 65.38 87 ASP A O 1
ATOM 648 N N . LEU A 1 88 ? 14.277 -20.732 -24.425 1.00 62.44 88 LEU A N 1
ATOM 649 C CA . LEU A 1 88 ? 14.609 -19.310 -24.302 1.00 62.44 88 LEU A CA 1
ATOM 650 C C . LEU A 1 88 ? 15.201 -18.726 -25.586 1.00 62.44 88 LEU A C 1
ATOM 652 O O . LEU A 1 88 ? 15.918 -19.399 -26.332 1.00 62.44 88 LEU A O 1
ATOM 656 N N . THR A 1 89 ? 14.968 -17.429 -25.794 1.00 61.69 89 THR A N 1
ATOM 657 C CA . THR A 1 89 ? 15.704 -16.609 -26.769 1.00 61.69 89 THR A CA 1
ATOM 658 C C . THR A 1 89 ? 16.252 -15.364 -26.073 1.00 61.69 89 THR A C 1
ATOM 660 O O . THR A 1 89 ? 15.558 -14.732 -25.282 1.00 61.69 89 THR A O 1
ATOM 663 N N . CYS A 1 90 ? 17.514 -15.005 -26.326 1.00 61.81 90 CYS A N 1
ATOM 664 C CA . CYS A 1 90 ? 18.101 -13.803 -25.731 1.00 61.81 90 CYS A CA 1
ATOM 665 C C . CYS A 1 90 ? 17.399 -12.544 -26.255 1.00 61.81 90 CYS A C 1
ATOM 667 O O . CYS A 1 90 ? 17.302 -12.356 -27.471 1.00 61.81 90 CYS A O 1
ATOM 669 N N . VAL A 1 91 ? 17.010 -11.646 -25.348 1.00 62.78 91 VAL A N 1
ATOM 670 C CA . VAL A 1 91 ? 16.811 -10.237 -25.708 1.00 62.78 91 VAL A CA 1
ATOM 671 C C . VAL A 1 91 ? 18.211 -9.664 -25.968 1.00 62.78 91 VAL A C 1
ATOM 673 O O . VAL A 1 91 ? 19.140 -10.016 -25.247 1.00 62.78 91 VAL A O 1
ATOM 676 N N . ALA A 1 92 ? 18.395 -8.877 -27.035 1.00 56.12 92 ALA A N 1
ATOM 677 C CA . ALA A 1 92 ? 19.714 -8.474 -27.554 1.00 56.12 92 ALA A CA 1
ATOM 678 C C . ALA A 1 92 ? 20.749 -8.099 -26.465 1.00 56.12 92 ALA A C 1
ATOM 680 O O . ALA A 1 92 ? 20.410 -7.399 -25.512 1.00 56.12 92 ALA A O 1
ATOM 681 N N . ASP A 1 93 ? 22.010 -8.520 -26.655 1.00 51.16 93 ASP A N 1
ATOM 682 C CA . ASP A 1 93 ? 23.125 -8.371 -25.693 1.00 51.16 93 ASP A CA 1
ATOM 683 C C . ASP A 1 93 ? 23.411 -6.913 -25.273 1.00 51.16 93 ASP A C 1
ATOM 685 O O . ASP A 1 93 ? 24.033 -6.671 -24.240 1.00 51.16 93 ASP A O 1
ATOM 689 N N . ASP A 1 94 ? 22.935 -5.925 -26.030 1.00 50.25 94 ASP A N 1
ATOM 690 C CA . ASP A 1 94 ? 23.076 -4.505 -25.693 1.00 50.25 94 ASP A CA 1
ATOM 691 C C . ASP A 1 94 ? 22.161 -4.071 -24.521 1.00 50.25 94 ASP A C 1
ATOM 693 O O . ASP A 1 94 ? 22.331 -2.979 -23.989 1.00 50.25 94 ASP A O 1
ATOM 697 N N . ASN A 1 95 ? 21.232 -4.934 -24.078 1.00 51.50 95 ASN A N 1
ATOM 698 C CA . ASN A 1 95 ? 20.285 -4.684 -22.978 1.00 51.50 95 ASN A CA 1
ATOM 699 C C . ASN A 1 95 ? 20.719 -5.328 -21.634 1.00 51.50 95 ASN A C 1
ATOM 701 O O . ASN A 1 95 ? 19.899 -5.534 -20.737 1.00 51.50 95 ASN A O 1
ATOM 705 N N . LEU A 1 96 ? 21.999 -5.703 -21.502 1.00 51.25 96 LEU A N 1
ATOM 706 C CA . LEU A 1 96 ? 22.609 -6.324 -20.313 1.00 51.25 96 LEU A CA 1
ATOM 707 C C . LEU A 1 96 ? 22.993 -5.278 -19.255 1.00 51.25 96 LEU A C 1
ATOM 709 O O . LEU A 1 96 ? 23.738 -4.350 -19.569 1.00 51.25 96 LEU A O 1
ATOM 713 N N . LEU A 1 97 ? 22.556 -5.424 -17.990 1.00 50.41 97 LEU A N 1
ATOM 714 C CA . LEU A 1 97 ? 22.652 -4.317 -17.021 1.00 50.41 97 LEU A CA 1
ATOM 715 C C . LEU A 1 97 ? 23.229 -4.654 -15.628 1.00 50.41 97 LEU A C 1
ATOM 717 O O . LEU A 1 97 ? 22.711 -5.462 -14.862 1.00 50.41 97 LEU A O 1
ATOM 721 N N . PHE A 1 98 ? 24.336 -3.937 -15.382 1.00 44.84 98 PHE A N 1
ATOM 722 C CA . PHE A 1 98 ? 25.118 -3.538 -14.199 1.00 44.84 98 PHE A CA 1
ATOM 723 C C . PHE A 1 98 ? 25.589 -4.516 -13.100 1.00 44.84 98 PHE A C 1
ATOM 725 O O . PHE A 1 98 ? 24.917 -5.440 -12.658 1.00 44.84 98 PHE A O 1
ATOM 732 N N . LYS A 1 99 ? 26.818 -4.209 -12.645 1.00 36.50 99 LYS A N 1
ATOM 733 C CA . LYS A 1 99 ? 27.708 -4.935 -11.728 1.00 36.50 99 LYS A CA 1
ATOM 734 C C . LYS A 1 99 ? 27.982 -4.046 -10.503 1.00 36.50 99 LYS A C 1
ATOM 736 O O . LYS A 1 99 ? 28.653 -3.020 -10.633 1.00 36.50 99 LYS A O 1
ATOM 741 N N . TRP A 1 100 ? 27.527 -4.433 -9.313 1.00 32.12 100 TRP A N 1
ATOM 742 C CA . TRP A 1 100 ? 28.119 -3.961 -8.055 1.00 32.12 100 TRP A CA 1
ATOM 743 C C . TRP A 1 100 ? 28.577 -5.195 -7.280 1.00 32.12 100 TRP A C 1
ATOM 745 O O . TRP A 1 100 ? 27.773 -6.051 -6.933 1.00 32.12 100 TRP A O 1
ATOM 755 N N . GLY A 1 101 ? 29.893 -5.329 -7.103 1.00 37.06 101 GLY A N 1
ATOM 756 C CA . GLY A 1 101 ? 30.535 -6.585 -6.704 1.00 37.06 101 GLY A CA 1
ATOM 757 C C . GLY A 1 101 ? 31.012 -7.390 -7.916 1.00 37.06 101 GLY A C 1
ATOM 758 O O . GLY A 1 101 ? 30.352 -7.471 -8.946 1.00 37.06 101 GLY A O 1
ATOM 759 N N . ALA A 1 102 ? 32.225 -7.934 -7.852 1.00 36.06 102 ALA A N 1
ATOM 760 C CA . ALA A 1 102 ? 32.808 -8.697 -8.949 1.00 36.06 102 ALA A CA 1
ATOM 761 C C . ALA A 1 102 ? 32.102 -10.059 -9.112 1.00 36.06 102 ALA A C 1
ATOM 763 O O . ALA A 1 102 ? 32.540 -11.052 -8.548 1.00 36.06 102 ALA A O 1
ATOM 764 N N . GLY A 1 103 ? 31.033 -10.107 -9.908 1.00 50.38 103 GLY A N 1
ATOM 765 C CA . GLY A 1 103 ? 30.379 -11.345 -10.344 1.00 50.38 103 GLY A CA 1
ATOM 766 C C . GLY A 1 103 ? 29.165 -11.014 -11.211 1.00 50.38 103 GLY A C 1
ATOM 767 O O . GLY A 1 103 ? 28.329 -10.247 -10.770 1.00 50.38 103 GLY A O 1
ATOM 768 N N . ASP A 1 104 ? 29.184 -11.475 -12.463 1.00 57.16 104 ASP A N 1
ATOM 769 C CA . ASP A 1 104 ? 28.153 -11.512 -13.523 1.00 57.16 104 ASP A CA 1
ATOM 770 C C . ASP A 1 104 ? 26.912 -10.590 -13.443 1.00 57.16 104 ASP A C 1
ATOM 772 O O . ASP A 1 104 ? 26.145 -10.622 -12.494 1.00 57.16 104 ASP A O 1
ATOM 776 N N . ALA A 1 105 ? 26.678 -9.799 -14.499 1.00 68.62 105 ALA A N 1
ATOM 777 C CA . ALA A 1 105 ? 25.513 -8.911 -14.628 1.00 68.62 105 ALA A CA 1
ATOM 778 C C . ALA A 1 105 ? 24.199 -9.679 -14.873 1.00 68.62 105 ALA A C 1
ATOM 780 O O . ALA A 1 105 ? 24.226 -10.802 -15.387 1.00 68.62 105 ALA A O 1
ATOM 781 N N . TRP A 1 106 ? 23.064 -9.034 -14.573 1.00 73.75 106 TRP A N 1
ATOM 782 C CA . TRP A 1 106 ? 21.736 -9.556 -14.900 1.00 73.75 106 TRP A CA 1
ATOM 783 C C . TRP A 1 106 ? 21.574 -9.777 -16.408 1.00 73.75 106 TRP A C 1
ATOM 785 O O . TRP A 1 106 ? 22.062 -8.986 -17.221 1.00 73.75 106 TRP A O 1
ATOM 795 N N . ARG A 1 107 ? 20.859 -10.842 -16.781 1.00 75.56 107 ARG A N 1
ATOM 796 C CA . ARG A 1 107 ? 20.498 -11.143 -18.175 1.00 75.56 107 ARG A CA 1
ATOM 797 C C . ARG A 1 107 ? 19.008 -11.387 -18.288 1.00 75.56 107 ARG A C 1
ATOM 799 O O . ARG A 1 107 ? 18.467 -12.100 -17.452 1.00 75.56 107 ARG A O 1
ATOM 806 N N . PHE A 1 108 ? 18.379 -10.854 -19.328 1.00 79.94 108 PHE A N 1
ATOM 807 C CA . PHE A 1 108 ? 16.955 -11.049 -19.575 1.00 79.94 108 PHE A CA 1
ATOM 808 C C . PHE A 1 108 ? 16.713 -11.796 -20.889 1.00 79.94 108 PHE A C 1
ATOM 810 O O . PHE A 1 108 ? 17.361 -11.524 -21.901 1.00 79.94 108 PHE A O 1
ATOM 817 N N . TYR A 1 109 ? 15.782 -12.747 -20.866 1.00 76.94 109 TYR A N 1
ATOM 818 C CA . TYR A 1 109 ? 15.442 -13.600 -22.001 1.00 76.94 109 TYR A CA 1
ATOM 819 C C . TYR A 1 109 ? 13.954 -13.498 -22.312 1.00 76.94 109 TYR A C 1
ATOM 821 O O . TYR A 1 109 ? 13.120 -13.508 -21.408 1.00 76.94 109 TYR A O 1
ATOM 829 N N . GLU A 1 110 ? 13.631 -13.442 -23.600 1.00 79.69 110 GLU A N 1
ATOM 830 C CA . GLU A 1 110 ? 12.272 -13.650 -24.073 1.00 79.69 110 GLU A CA 1
ATOM 831 C C . GLU A 1 110 ? 11.953 -15.142 -23.966 1.00 79.69 110 GLU A C 1
ATOM 833 O O . GLU A 1 110 ? 12.727 -16.012 -24.392 1.00 79.69 110 GLU A O 1
ATOM 838 N N . MET A 1 111 ? 10.796 -15.429 -23.386 1.00 75.06 111 MET A N 1
ATOM 839 C CA . MET A 1 111 ? 10.273 -16.779 -23.272 1.00 75.06 111 MET A CA 1
ATOM 840 C C . MET A 1 111 ? 9.393 -17.042 -24.489 1.00 75.06 111 MET A C 1
ATOM 842 O O . MET A 1 111 ? 8.429 -16.320 -24.723 1.00 75.06 111 MET A O 1
ATOM 846 N N . LYS A 1 112 ? 9.685 -18.091 -25.267 1.00 72.25 112 LYS A N 1
ATOM 847 C CA . LYS A 1 112 ? 8.900 -18.397 -26.482 1.00 72.25 112 LYS A CA 1
ATOM 848 C C . LYS A 1 112 ? 7.420 -18.669 -26.194 1.00 72.25 112 LYS A C 1
ATOM 850 O O . LYS A 1 112 ? 6.584 -18.504 -27.077 1.00 72.25 112 LYS A O 1
ATOM 855 N N . GLU A 1 113 ? 7.120 -19.119 -24.981 1.00 70.94 113 GLU A N 1
ATOM 856 C CA . GLU A 1 113 ? 5.766 -19.401 -24.497 1.00 70.94 113 GLU A CA 1
ATOM 857 C C . GLU A 1 113 ? 4.944 -18.127 -24.261 1.00 70.94 113 GLU A C 1
ATOM 859 O O . GLU A 1 113 ? 3.721 -18.164 -24.380 1.00 70.94 113 GLU A O 1
ATOM 864 N N . TYR A 1 114 ? 5.614 -17.000 -24.001 1.00 70.69 114 TYR A N 1
ATOM 865 C CA . TYR A 1 114 ? 5.014 -15.689 -23.759 1.00 70.69 114 TYR A CA 1
ATOM 866 C C . TYR A 1 114 ? 5.486 -14.700 -24.833 1.00 70.69 114 TYR A C 1
ATOM 868 O O . TYR A 1 114 ? 6.357 -13.863 -24.572 1.00 70.69 114 TYR A O 1
ATOM 876 N N . PRO A 1 115 ? 4.951 -14.807 -26.067 1.00 65.62 115 PRO A N 1
ATOM 877 C CA . PRO A 1 115 ? 5.302 -13.879 -27.134 1.00 65.62 115 PRO A CA 1
ATOM 878 C C . PRO A 1 115 ? 4.945 -12.439 -26.738 1.00 65.62 115 PRO A C 1
ATOM 880 O O . PRO A 1 115 ? 4.102 -12.211 -25.877 1.00 65.62 115 PRO A O 1
ATOM 883 N N . GLU A 1 116 ? 5.576 -11.464 -27.395 1.00 72.94 116 GLU A N 1
ATOM 884 C CA . GLU A 1 116 ? 5.351 -10.021 -27.166 1.00 72.94 116 GLU A CA 1
ATOM 885 C C . GLU A 1 116 ? 5.928 -9.464 -25.853 1.00 72.94 116 GLU A C 1
ATOM 887 O O . GLU A 1 116 ? 5.664 -8.312 -25.508 1.00 72.94 116 GLU A O 1
ATOM 892 N N . LEU A 1 117 ? 6.800 -10.225 -25.177 1.00 75.94 117 LEU A N 1
ATOM 893 C CA . LEU A 1 117 ? 7.464 -9.820 -23.929 1.00 75.94 117 LEU A CA 1
ATOM 894 C C . LEU A 1 117 ? 6.473 -9.611 -22.773 1.00 75.94 117 LEU A C 1
ATOM 896 O O . LEU A 1 117 ? 6.724 -8.837 -21.853 1.00 75.94 117 LEU A O 1
ATOM 900 N N . ASP A 1 118 ? 5.354 -10.336 -22.798 1.00 76.38 118 ASP A N 1
ATOM 901 C CA . ASP A 1 118 ? 4.408 -10.386 -21.682 1.00 76.38 118 ASP A CA 1
ATOM 902 C C . ASP A 1 118 ? 5.042 -10.979 -20.422 1.00 76.38 118 ASP A C 1
ATOM 904 O O . ASP A 1 118 ? 4.641 -10.636 -19.308 1.00 76.38 118 ASP A O 1
ATOM 908 N N . ARG A 1 119 ? 6.056 -11.833 -20.598 1.00 80.06 119 ARG A N 1
ATOM 909 C CA . ARG A 1 119 ? 6.943 -12.301 -19.538 1.00 80.06 119 ARG A CA 1
ATOM 910 C C . ARG A 1 119 ? 8.370 -12.443 -20.053 1.00 80.06 119 ARG A C 1
ATOM 912 O O . ARG A 1 119 ? 8.599 -12.799 -21.211 1.00 80.06 119 ARG A O 1
ATOM 919 N N . VAL A 1 120 ? 9.331 -12.162 -19.183 1.00 78.94 120 VAL A N 1
ATOM 920 C CA . VAL A 1 120 ? 10.761 -12.320 -19.452 1.00 78.94 120 VAL A CA 1
ATOM 921 C C . VAL A 1 120 ? 11.426 -13.081 -18.316 1.00 78.94 120 VAL A C 1
ATOM 923 O O . VAL A 1 120 ? 11.028 -12.973 -17.160 1.00 78.94 120 VAL A O 1
ATOM 926 N N . LEU A 1 121 ? 12.477 -13.825 -18.640 1.00 80.25 121 LEU A N 1
ATOM 927 C CA . LEU A 1 121 ? 13.283 -14.531 -17.655 1.00 80.25 121 LEU A CA 1
ATOM 928 C C . LEU A 1 121 ? 14.506 -13.693 -17.288 1.00 80.25 121 LEU A C 1
ATOM 930 O O . LEU A 1 121 ? 15.337 -13.429 -18.152 1.00 80.25 121 LEU A O 1
ATOM 934 N N . GLY A 1 122 ? 14.645 -13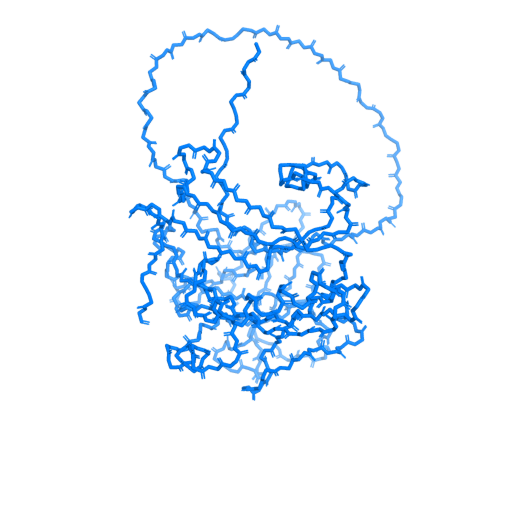.308 -16.026 1.00 79.75 122 GLY A N 1
ATOM 935 C CA . GLY A 1 122 ? 15.842 -12.704 -15.453 1.00 79.75 122 GLY A CA 1
ATOM 936 C C . GLY A 1 122 ? 16.783 -13.750 -14.850 1.00 79.75 122 GLY A C 1
ATOM 937 O O . GLY A 1 122 ? 16.393 -14.526 -13.984 1.00 79.75 122 GLY A O 1
ATOM 938 N N . LEU A 1 123 ? 18.049 -13.742 -15.257 1.00 76.94 123 LEU A N 1
ATOM 939 C CA . LEU A 1 123 ? 19.132 -14.456 -14.582 1.00 76.94 123 LEU A CA 1
ATOM 940 C C . LEU A 1 123 ? 19.952 -13.459 -13.773 1.00 76.94 123 LEU A C 1
ATOM 942 O O . LEU A 1 123 ? 20.595 -12.579 -14.347 1.00 76.94 123 LEU A O 1
ATOM 946 N N . GLY A 1 124 ? 19.915 -13.601 -12.451 1.00 72.94 124 GLY A N 1
ATOM 947 C CA . GLY A 1 124 ? 20.595 -12.713 -11.520 1.00 72.94 124 GLY A CA 1
ATOM 948 C C . GLY A 1 124 ? 22.064 -13.075 -11.259 1.00 72.94 124 GLY A C 1
ATOM 949 O O . GLY A 1 124 ? 22.496 -14.208 -11.512 1.00 72.94 124 GLY A O 1
ATOM 950 N N . PRO A 1 125 ? 22.844 -12.133 -10.694 1.00 65.62 125 PRO A N 1
ATOM 951 C CA . PRO A 1 125 ? 24.188 -12.392 -10.188 1.00 65.62 125 PRO A CA 1
ATOM 952 C C . PRO A 1 125 ? 24.134 -13.523 -9.153 1.00 65.62 125 PRO A C 1
ATOM 954 O O . PRO A 1 125 ? 23.442 -13.422 -8.144 1.00 65.62 125 PRO A O 1
ATOM 957 N N . GLY A 1 126 ? 24.851 -14.618 -9.411 1.00 65.62 126 GLY A N 1
ATOM 958 C CA . GLY A 1 126 ? 24.825 -15.818 -8.562 1.00 65.62 126 GLY A CA 1
ATOM 959 C C . GLY A 1 126 ? 23.930 -16.955 -9.068 1.00 65.62 126 GLY A C 1
ATOM 960 O O . GLY A 1 126 ? 23.844 -17.983 -8.402 1.00 65.62 126 GLY A O 1
ATOM 961 N N . GLY A 1 127 ? 23.314 -16.810 -10.248 1.00 68.69 127 GLY A N 1
ATOM 962 C CA . GLY A 1 127 ? 22.592 -17.892 -10.929 1.00 68.69 127 GLY A CA 1
ATOM 963 C C . GLY A 1 127 ? 21.139 -18.074 -10.489 1.00 68.69 127 GLY A C 1
ATOM 964 O O . GLY A 1 127 ? 20.517 -19.059 -10.875 1.00 68.69 127 GLY A O 1
ATOM 965 N N . GLY A 1 128 ? 20.598 -17.140 -9.699 1.00 74.38 128 GLY A N 1
ATOM 966 C CA . GLY A 1 128 ? 19.170 -17.099 -9.396 1.00 74.38 128 GLY A CA 1
ATOM 967 C C . GLY A 1 128 ? 18.355 -16.837 -10.661 1.00 74.38 128 GLY A C 1
ATOM 968 O O . GLY A 1 128 ? 18.751 -16.019 -11.494 1.00 74.38 128 GLY A O 1
ATOM 969 N N . ILE A 1 129 ? 17.234 -17.538 -10.793 1.00 75.19 129 ILE A N 1
ATOM 970 C CA . ILE A 1 129 ? 16.307 -17.404 -11.912 1.00 75.19 129 ILE A CA 1
ATOM 971 C C . ILE A 1 129 ? 15.057 -16.695 -11.399 1.00 75.19 129 ILE A C 1
ATOM 973 O O . ILE A 1 129 ? 14.528 -17.045 -10.345 1.00 75.19 129 ILE A O 1
ATOM 977 N N . PHE A 1 130 ? 14.620 -15.684 -12.135 1.00 78.69 130 PHE A N 1
ATOM 978 C CA . PHE A 1 130 ? 13.464 -14.865 -11.812 1.00 78.69 130 PHE A CA 1
ATOM 979 C C . PHE A 1 130 ? 12.607 -14.735 -13.055 1.00 78.69 130 PHE A C 1
ATOM 981 O O . PHE A 1 130 ? 13.124 -14.529 -14.150 1.00 78.69 130 PHE A O 1
ATOM 988 N N . GLU A 1 131 ? 11.301 -14.818 -12.896 1.00 80.06 131 GLU A N 1
ATOM 989 C CA . GLU A 1 131 ? 10.388 -14.377 -13.936 1.00 80.06 131 GLU A CA 1
ATOM 990 C C . GLU A 1 131 ? 10.100 -12.892 -13.730 1.00 80.06 131 GLU A C 1
ATOM 992 O O . GLU A 1 131 ? 10.135 -12.387 -12.608 1.00 80.06 131 GLU A O 1
ATOM 997 N N . ALA A 1 132 ? 9.827 -12.164 -14.801 1.00 79.88 132 ALA A N 1
ATOM 998 C CA . ALA A 1 132 ? 9.386 -10.790 -14.711 1.00 79.88 132 ALA A CA 1
ATOM 999 C C . ALA A 1 132 ? 8.237 -10.543 -15.678 1.00 79.88 132 ALA A C 1
ATOM 1001 O O . ALA A 1 132 ? 8.277 -10.993 -16.821 1.00 79.88 132 ALA A O 1
ATOM 1002 N N . ALA A 1 133 ? 7.235 -9.787 -15.242 1.00 80.38 133 ALA A N 1
ATOM 1003 C CA . ALA A 1 133 ? 6.106 -9.392 -16.082 1.00 80.38 133 ALA A CA 1
ATOM 1004 C C . ALA A 1 133 ? 5.940 -7.866 -16.060 1.00 80.38 133 ALA A C 1
ATOM 1006 O O . ALA A 1 133 ? 6.243 -7.246 -15.031 1.00 80.38 133 ALA A O 1
ATOM 1007 N N . PRO A 1 134 ? 5.462 -7.243 -17.154 1.00 77.50 134 PRO A N 1
ATOM 1008 C CA . PRO A 1 134 ? 5.119 -5.833 -17.151 1.00 77.50 134 PRO A CA 1
ATOM 1009 C C . PRO A 1 134 ? 4.126 -5.555 -16.030 1.00 77.50 134 PRO A C 1
ATOM 1011 O O . PRO A 1 134 ? 3.153 -6.296 -15.845 1.00 77.50 134 PRO A O 1
ATOM 1014 N N . PHE A 1 135 ? 4.352 -4.474 -15.292 1.00 74.75 135 PHE A N 1
ATOM 1015 C CA . PHE A 1 135 ? 3.295 -3.969 -14.437 1.00 74.75 135 PHE A CA 1
ATOM 1016 C C . PHE A 1 135 ? 2.203 -3.378 -15.342 1.00 74.75 135 PHE A C 1
ATOM 1018 O O . PHE A 1 135 ? 2.488 -2.821 -16.397 1.00 74.75 135 PHE A O 1
ATOM 1025 N N . ARG A 1 136 ? 0.931 -3.583 -15.001 1.00 75.31 136 ARG A N 1
ATOM 1026 C CA . ARG A 1 136 ? -0.185 -3.015 -15.763 1.00 75.31 136 ARG A CA 1
ATOM 1027 C C . ARG A 1 136 ? -1.132 -2.350 -14.788 1.00 75.31 136 ARG A C 1
ATOM 1029 O O . ARG A 1 136 ? -1.628 -2.996 -13.864 1.00 75.31 136 ARG A O 1
ATOM 1036 N N . GLY A 1 137 ? -1.362 -1.063 -15.005 1.00 79.75 137 GLY A N 1
ATOM 1037 C CA . GLY A 1 137 ? -2.379 -0.309 -14.298 1.00 79.75 137 GLY A CA 1
ATOM 1038 C C . GLY A 1 137 ? -3.777 -0.856 -14.580 1.00 79.75 137 GLY A C 1
ATOM 1039 O O . GLY A 1 137 ? -4.006 -1.641 -15.506 1.00 79.75 137 GLY A O 1
ATOM 1040 N N . VAL A 1 138 ? -4.731 -0.426 -13.766 1.00 83.38 138 VAL A N 1
ATOM 1041 C CA . VAL A 1 138 ? -6.150 -0.725 -13.944 1.00 83.38 138 VAL A CA 1
ATOM 1042 C C . VAL A 1 138 ? -6.838 0.375 -14.741 1.00 83.38 138 VAL A C 1
ATOM 1044 O O . VAL A 1 138 ? -6.405 1.528 -14.775 1.00 83.38 138 VAL A O 1
ATOM 1047 N N . LYS A 1 139 ? -7.962 0.036 -15.371 1.00 87.94 139 LYS A N 1
ATOM 1048 C CA . LYS A 1 139 ? -8.807 1.029 -16.038 1.00 87.94 139 LYS A CA 1
ATOM 1049 C C . LYS A 1 139 ? -9.583 1.840 -15.004 1.00 87.94 139 LYS A C 1
ATOM 1051 O O . LYS A 1 139 ? -10.020 1.308 -13.986 1.00 87.94 139 LYS A O 1
ATOM 1056 N N . ILE A 1 140 ? -9.904 3.091 -15.333 1.00 89.62 140 ILE A N 1
ATOM 1057 C CA . ILE A 1 140 ? -10.787 3.935 -14.508 1.00 89.62 140 ILE A CA 1
ATOM 1058 C C . ILE A 1 140 ? -12.127 3.252 -14.205 1.00 89.62 140 ILE A C 1
ATOM 1060 O O . ILE A 1 140 ? -12.629 3.348 -13.091 1.00 89.62 140 ILE A O 1
ATOM 1064 N N . SER A 1 141 ? -12.684 2.492 -15.153 1.00 87.69 141 SER A N 1
ATOM 1065 C CA . SER A 1 141 ? -13.923 1.735 -14.932 1.00 87.69 141 SER A CA 1
ATOM 1066 C C . SER A 1 141 ? -13.830 0.718 -13.789 1.00 87.69 141 SER A C 1
ATOM 1068 O O . SER A 1 141 ? -14.841 0.422 -13.164 1.00 87.69 141 SER A O 1
ATOM 1070 N N . GLU A 1 142 ? -12.641 0.172 -13.525 1.00 86.75 142 GLU A N 1
ATOM 1071 C CA . GLU A 1 142 ? -12.411 -0.765 -12.420 1.00 86.75 142 GLU A CA 1
ATOM 1072 C C . GLU A 1 142 ? -12.381 -0.019 -11.081 1.00 86.75 142 GLU A C 1
ATOM 1074 O O . GLU A 1 142 ? -13.003 -0.461 -10.121 1.00 86.75 142 GLU A O 1
ATOM 1079 N N . ILE A 1 143 ? -11.763 1.164 -11.033 1.00 91.06 143 ILE A N 1
ATOM 1080 C CA . ILE A 1 143 ? -11.777 2.036 -9.846 1.00 91.06 143 ILE A CA 1
ATOM 1081 C C . ILE A 1 143 ? -13.206 2.489 -9.531 1.00 91.06 143 ILE A C 1
ATOM 1083 O O . ILE A 1 143 ? -13.646 2.424 -8.385 1.00 91.06 143 ILE A O 1
ATOM 1087 N N . GLU A 1 144 ? -13.965 2.897 -10.548 1.00 91.50 144 GLU A N 1
ATOM 1088 C CA . GLU A 1 144 ? -15.373 3.266 -10.384 1.00 91.50 144 GLU A CA 1
ATOM 1089 C C . GLU A 1 144 ? -16.230 2.077 -9.924 1.00 91.50 144 GLU A C 1
ATOM 1091 O O . GLU A 1 144 ? -17.162 2.258 -9.141 1.00 91.50 144 GLU A O 1
ATOM 1096 N N . ALA A 1 145 ? -15.909 0.847 -10.336 1.00 89.06 145 ALA A N 1
ATOM 1097 C CA . ALA A 1 145 ? -16.575 -0.338 -9.801 1.00 89.06 145 ALA A CA 1
ATOM 1098 C C . ALA A 1 145 ? -16.302 -0.512 -8.295 1.00 89.06 145 ALA A C 1
ATOM 1100 O O . ALA A 1 145 ? -17.236 -0.801 -7.548 1.00 89.06 145 ALA A O 1
ATOM 1101 N N . VAL A 1 146 ? -15.070 -0.262 -7.833 1.00 90.69 146 VAL A N 1
ATOM 1102 C CA . VAL A 1 146 ? -14.722 -0.302 -6.400 1.00 90.69 146 VAL A CA 1
ATOM 1103 C C . VAL A 1 146 ? -15.462 0.769 -5.608 1.00 90.69 146 VAL A C 1
ATOM 1105 O O . VAL A 1 146 ? -16.023 0.453 -4.560 1.00 90.69 146 VAL A O 1
ATOM 1108 N N . LYS A 1 147 ? -15.536 2.005 -6.120 1.00 91.25 147 LYS A N 1
ATOM 1109 C CA . LYS A 1 147 ? -16.277 3.101 -5.464 1.00 91.25 147 LYS A CA 1
ATOM 1110 C C . LYS A 1 147 ? -17.743 2.763 -5.197 1.00 91.25 147 LYS A C 1
ATOM 1112 O O . LYS A 1 147 ? -18.326 3.267 -4.245 1.00 91.25 147 LYS A O 1
ATOM 1117 N N . ASN A 1 148 ? -18.334 1.922 -6.046 1.00 89.12 148 ASN A N 1
ATOM 1118 C CA . ASN A 1 148 ? -19.726 1.484 -5.950 1.00 89.12 148 ASN A CA 1
ATOM 1119 C C . ASN A 1 148 ? -19.891 0.116 -5.256 1.00 89.12 148 ASN A C 1
ATOM 1121 O O . ASN A 1 148 ? -20.983 -0.454 -5.284 1.00 89.12 148 ASN A O 1
ATOM 1125 N N . SER A 1 149 ? -18.822 -0.429 -4.674 1.00 88.75 149 SER A N 1
ATOM 1126 C CA . SER A 1 149 ? -18.810 -1.722 -3.983 1.00 88.75 149 SER A CA 1
ATOM 1127 C C . SER A 1 149 ? -18.803 -1.560 -2.458 1.00 88.75 149 SER A C 1
ATOM 1129 O O . SER A 1 149 ? -18.709 -0.453 -1.937 1.00 88.75 149 SER A O 1
ATOM 1131 N N . GLU A 1 150 ? -18.867 -2.673 -1.723 1.00 90.69 150 GLU A N 1
ATOM 1132 C CA . GLU A 1 150 ? -18.720 -2.700 -0.257 1.00 90.69 150 GLU A CA 1
ATOM 1133 C C . GLU A 1 150 ? -17.237 -2.687 0.179 1.00 90.69 150 GLU A C 1
ATOM 1135 O O . GLU A 1 150 ? -16.820 -3.444 1.057 1.00 90.69 150 GLU A O 1
ATOM 1140 N N . ALA A 1 151 ? -16.421 -1.849 -0.461 1.00 92.94 151 ALA A N 1
ATOM 1141 C CA . ALA A 1 151 ? -15.001 -1.694 -0.164 1.00 92.94 151 ALA A CA 1
ATOM 1142 C C . ALA A 1 151 ? -14.664 -0.245 0.196 1.00 92.94 151 ALA A C 1
ATOM 1144 O O . ALA A 1 151 ? -15.299 0.706 -0.264 1.00 92.94 151 ALA A O 1
ATOM 1145 N N . VAL A 1 152 ? -13.619 -0.084 1.000 1.00 97.12 152 VAL A N 1
ATOM 1146 C CA . VAL A 1 152 ? -12.995 1.211 1.258 1.00 97.12 152 VAL A CA 1
ATOM 1147 C C . VAL A 1 152 ? -11.993 1.476 0.144 1.00 97.12 152 VAL A C 1
ATOM 1149 O O . VAL A 1 152 ? -11.098 0.663 -0.065 1.00 97.12 152 VAL A O 1
ATOM 1152 N N . LEU A 1 153 ? -12.113 2.603 -0.554 1.00 96.12 153 LEU A N 1
ATOM 1153 C CA . LEU A 1 153 ? -11.123 3.032 -1.539 1.00 96.12 153 LEU A CA 1
ATOM 1154 C C . LEU A 1 153 ? -10.235 4.108 -0.921 1.00 96.12 153 LEU A C 1
ATOM 1156 O O . LEU A 1 153 ? -10.731 5.166 -0.524 1.00 96.12 153 LEU A O 1
ATOM 1160 N N . LEU A 1 154 ? -8.930 3.856 -0.892 1.00 95.94 154 LEU A N 1
ATOM 1161 C CA . LEU A 1 154 ? -7.911 4.841 -0.555 1.00 95.94 154 LEU A CA 1
ATOM 1162 C C . LEU A 1 154 ? -7.243 5.308 -1.851 1.00 95.94 154 LEU A C 1
ATOM 1164 O O . LEU A 1 154 ? -6.684 4.500 -2.587 1.00 95.94 154 LEU A O 1
ATOM 1168 N N . LEU A 1 155 ? -7.291 6.605 -2.140 1.00 94.56 155 LEU A N 1
ATOM 1169 C CA . LEU A 1 155 ? -6.563 7.230 -3.238 1.00 94.56 155 LEU A CA 1
ATOM 1170 C C . LEU A 1 155 ? -5.304 7.905 -2.686 1.00 94.56 155 LEU A C 1
ATOM 1172 O O . LEU A 1 155 ? -5.377 8.849 -1.897 1.00 94.56 155 LEU A O 1
ATOM 1176 N N . ASN A 1 156 ? -4.138 7.411 -3.103 1.00 91.62 156 ASN A N 1
ATOM 1177 C CA . ASN A 1 156 ? -2.825 7.846 -2.624 1.00 91.62 156 ASN A CA 1
ATOM 1178 C C . ASN A 1 156 ? -2.706 7.826 -1.087 1.00 91.62 156 ASN A C 1
ATOM 1180 O O . ASN A 1 156 ? -2.075 8.695 -0.496 1.00 91.62 156 ASN A O 1
ATOM 1184 N N . GLY A 1 157 ? -3.336 6.838 -0.443 1.00 88.75 157 GLY A N 1
ATOM 1185 C CA . GLY A 1 157 ? -3.348 6.661 1.014 1.0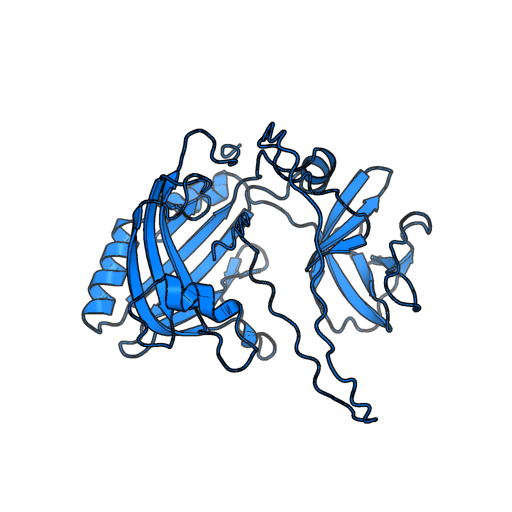0 88.75 157 GLY A CA 1
ATOM 1186 C C . GLY A 1 157 ? -4.458 7.411 1.759 1.00 88.75 157 GLY A C 1
ATOM 1187 O O . GLY A 1 157 ? -4.678 7.134 2.931 1.00 88.75 157 GLY A O 1
ATOM 1188 N N . SER A 1 158 ? -5.199 8.318 1.110 1.00 94.56 158 SER A N 1
ATOM 1189 C CA . SER A 1 158 ? -6.340 9.005 1.734 1.00 94.56 158 SER A CA 1
ATOM 1190 C C . SER A 1 158 ? -7.668 8.409 1.285 1.00 94.56 158 SER A C 1
ATOM 1192 O O . SER A 1 158 ? -7.831 8.095 0.110 1.00 94.56 158 SER A O 1
ATOM 1194 N N . VAL A 1 159 ? -8.647 8.313 2.183 1.00 96.06 159 VAL A N 1
ATOM 1195 C CA . VAL A 1 159 ? -9.989 7.829 1.848 1.00 96.06 159 VAL A CA 1
ATOM 1196 C C . VAL A 1 159 ? -10.626 8.666 0.738 1.00 96.06 159 VAL A C 1
ATOM 1198 O O . VAL A 1 159 ? -10.675 9.893 0.809 1.00 96.06 159 VAL A O 1
ATOM 1201 N N . GLU A 1 160 ? -11.121 7.970 -0.281 1.00 96.00 160 GLU A N 1
ATOM 1202 C CA . GLU A 1 160 ? -11.879 8.519 -1.409 1.00 96.00 160 GLU A CA 1
ATOM 1203 C C . GLU A 1 160 ? -13.350 8.067 -1.336 1.00 96.00 160 GLU A C 1
ATOM 1205 O O . GLU A 1 160 ? -14.258 8.854 -1.600 1.00 96.00 160 GLU A O 1
ATOM 1210 N N . SER A 1 161 ? -13.616 6.816 -0.932 1.00 97.00 161 SER A N 1
ATOM 1211 C CA . SER A 1 161 ? -14.976 6.288 -0.725 1.00 97.00 161 SER A CA 1
ATOM 1212 C C . SER A 1 161 ? -15.026 5.164 0.317 1.00 97.00 161 SER A C 1
ATOM 1214 O O . SER A 1 161 ? -14.011 4.534 0.611 1.00 97.00 161 SER A O 1
ATOM 1216 N N . GLY A 1 162 ? -16.219 4.884 0.858 1.00 96.75 162 GLY A N 1
ATOM 1217 C CA . GLY A 1 162 ? -16.445 3.792 1.814 1.00 96.75 162 GLY A CA 1
ATOM 1218 C C . GLY A 1 162 ? -16.074 4.127 3.263 1.00 96.75 162 GLY A C 1
ATOM 1219 O O . GLY A 1 162 ? -15.868 3.225 4.073 1.00 96.75 162 GLY A O 1
ATOM 1220 N N . LYS A 1 163 ? -15.990 5.413 3.624 1.00 96.94 163 LYS A N 1
ATOM 1221 C CA . LYS A 1 163 ? -15.660 5.850 4.993 1.00 96.94 163 LYS A CA 1
ATOM 1222 C C . LYS A 1 163 ? -16.622 5.269 6.034 1.00 96.94 163 LYS A C 1
ATOM 1224 O O . LYS A 1 163 ? -16.194 4.808 7.083 1.00 96.94 163 LYS A O 1
ATOM 1229 N N . GLU A 1 164 ? -17.909 5.219 5.724 1.00 97.50 164 GLU A N 1
ATOM 1230 C CA . GLU A 1 164 ? -18.944 4.635 6.574 1.00 97.50 164 GLU A CA 1
ATOM 1231 C C . GLU A 1 164 ? -18.752 3.126 6.808 1.00 97.50 164 GLU A C 1
ATOM 1233 O O . GLU A 1 164 ? -19.070 2.623 7.886 1.00 97.50 164 GLU A O 1
ATOM 1238 N N . ILE A 1 165 ? -18.187 2.410 5.828 1.00 97.81 165 ILE A N 1
ATOM 1239 C CA . ILE A 1 165 ? -17.849 0.985 5.944 1.00 97.81 165 ILE A CA 1
ATOM 1240 C C . ILE A 1 165 ? -16.693 0.822 6.934 1.00 97.81 165 ILE A C 1
ATOM 1242 O O . ILE A 1 165 ? -16.740 -0.039 7.816 1.00 97.81 165 ILE A O 1
ATOM 1246 N N . TRP A 1 166 ? -15.676 1.683 6.825 1.00 98.12 166 TRP A N 1
ATOM 1247 C CA . TRP A 1 166 ? -14.564 1.722 7.770 1.00 98.12 166 TRP A CA 1
ATOM 1248 C C . TRP A 1 166 ? -15.024 2.058 9.195 1.00 98.12 166 TRP A C 1
ATOM 1250 O O . TRP A 1 166 ? -14.655 1.370 10.146 1.00 98.12 166 TRP A O 1
ATOM 1260 N N . GLU A 1 167 ? -15.866 3.080 9.354 1.00 97.69 167 GLU A N 1
ATOM 1261 C CA . GLU A 1 167 ? -16.390 3.503 10.657 1.00 97.69 167 GLU A CA 1
ATOM 1262 C C . GLU A 1 167 ? -17.221 2.401 11.335 1.00 97.69 167 GLU A C 1
ATOM 1264 O O . GLU A 1 167 ? -17.093 2.189 12.548 1.00 97.69 167 GLU A O 1
ATOM 1269 N N . ASP A 1 168 ? -18.041 1.663 10.577 1.00 98.25 168 ASP A N 1
ATOM 1270 C CA . ASP A 1 168 ? -18.780 0.503 11.089 1.00 98.25 168 ASP A CA 1
ATOM 1271 C C . ASP A 1 168 ? -17.834 -0.637 11.497 1.00 98.25 168 ASP A C 1
ATOM 1273 O O . ASP A 1 168 ? -17.974 -1.181 12.599 1.00 98.25 168 ASP A O 1
ATOM 1277 N N . PHE A 1 169 ? -16.835 -0.955 10.663 1.00 98.50 169 PHE A N 1
ATOM 1278 C CA . PHE A 1 169 ? -15.793 -1.928 10.996 1.00 98.50 169 PHE A CA 1
ATOM 1279 C C . PHE A 1 169 ? -15.096 -1.551 12.312 1.00 98.50 169 PHE A C 1
ATOM 1281 O O . PHE A 1 169 ? -15.137 -2.325 13.270 1.00 98.50 169 PHE A O 1
ATOM 1288 N N . TYR A 1 170 ? -14.561 -0.333 12.415 1.00 97.69 170 TYR A N 1
ATOM 1289 C CA . TYR A 1 170 ? -13.867 0.150 13.611 1.00 97.69 170 TYR A CA 1
ATOM 1290 C C . TYR A 1 170 ? -14.770 0.169 14.858 1.00 97.69 170 TYR A C 1
ATOM 1292 O O . TYR A 1 170 ? -14.366 -0.219 15.961 1.00 97.69 170 TYR A O 1
ATOM 1300 N N . THR A 1 171 ? -16.039 0.555 14.701 1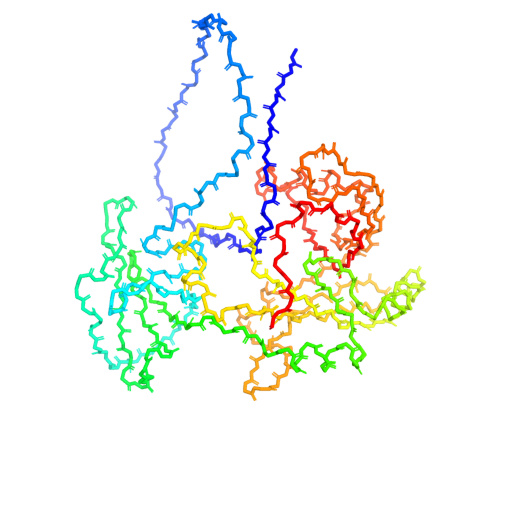.00 97.94 171 THR A N 1
ATOM 1301 C CA . THR A 1 171 ? -17.023 0.544 15.795 1.00 97.94 171 THR A CA 1
ATOM 1302 C C . THR A 1 171 ? -17.311 -0.870 16.305 1.00 97.94 171 THR A C 1
ATOM 1304 O O . THR A 1 171 ? -17.553 -1.058 17.502 1.00 97.94 171 THR A O 1
ATOM 1307 N N . LYS A 1 172 ? -17.317 -1.874 15.423 1.00 98.19 172 LYS A N 1
ATOM 1308 C CA . LYS A 1 172 ? -17.497 -3.281 15.804 1.00 98.19 172 LYS A CA 1
ATOM 1309 C C . LYS A 1 172 ? -16.256 -3.831 16.499 1.00 98.19 172 LYS A C 1
ATOM 1311 O O . LYS A 1 172 ? -16.380 -4.397 17.589 1.00 98.19 172 LYS A O 1
ATOM 1316 N N . THR A 1 173 ? -15.069 -3.628 15.930 1.00 97.38 173 THR A N 1
ATOM 1317 C CA . THR A 1 173 ? -13.841 -4.216 16.483 1.00 97.38 173 THR A CA 1
ATOM 1318 C C . THR A 1 173 ? -13.438 -3.586 17.816 1.00 97.38 173 THR A C 1
ATOM 1320 O O . THR A 1 173 ? -13.029 -4.303 18.728 1.00 97.38 173 THR A O 1
ATOM 1323 N N . SER A 1 174 ? -13.680 -2.283 18.012 1.00 95.31 174 SER A N 1
ATOM 1324 C CA . SER A 1 174 ? -13.504 -1.608 19.314 1.00 95.31 174 SER A CA 1
ATOM 1325 C C . SER A 1 174 ? -14.413 -2.153 20.428 1.00 95.31 174 SER A C 1
ATOM 1327 O O . SER A 1 174 ? -14.136 -1.956 21.610 1.00 95.31 174 SER A O 1
ATOM 1329 N N . LYS A 1 175 ? -15.482 -2.875 20.069 1.00 96.62 175 LYS A N 1
ATOM 1330 C CA . LYS A 1 175 ? -16.381 -3.592 20.991 1.00 96.62 175 LYS A CA 1
ATOM 1331 C C . LYS A 1 175 ? -16.093 -5.092 21.056 1.00 96.62 175 LYS A C 1
ATOM 1333 O O . LYS A 1 175 ? -16.925 -5.844 21.563 1.00 96.62 175 LYS A O 1
ATOM 1338 N N . HIS A 1 176 ? -14.949 -5.529 20.535 1.00 96.25 176 HIS A N 1
ATOM 1339 C CA . HIS A 1 176 ? -14.562 -6.934 20.427 1.00 96.25 176 HIS A CA 1
ATOM 1340 C C . HIS A 1 176 ? -15.540 -7.796 19.606 1.00 96.25 176 HIS A C 1
ATOM 1342 O O . HIS A 1 176 ? -15.663 -8.999 19.831 1.00 96.25 176 HIS A O 1
ATOM 1348 N N . MET A 1 177 ? -16.273 -7.191 18.664 1.00 97.94 177 MET A N 1
ATOM 1349 C CA . MET A 1 177 ? -17.181 -7.922 17.780 1.00 97.94 177 MET A CA 1
ATOM 1350 C C . MET A 1 177 ? -16.462 -8.320 16.488 1.00 97.94 177 MET A C 1
ATOM 1352 O O . MET A 1 177 ? -15.787 -7.466 15.907 1.00 97.94 177 MET A O 1
ATOM 1356 N N . PRO A 1 178 ? -16.649 -9.560 15.995 1.00 98.19 178 PRO A N 1
ATOM 1357 C CA . PRO A 1 178 ? -16.087 -9.965 14.716 1.00 98.19 178 PRO A CA 1
ATOM 1358 C C . PRO A 1 178 ? -16.570 -9.072 13.570 1.00 98.19 178 PRO A C 1
ATOM 1360 O O . PRO A 1 178 ? -17.761 -8.754 13.477 1.00 98.19 178 PRO A O 1
ATOM 1363 N N . ALA A 1 179 ? -15.650 -8.681 12.693 1.00 98.19 179 ALA A N 1
ATOM 1364 C CA . ALA A 1 179 ? -15.927 -7.828 11.544 1.00 98.19 179 ALA A CA 1
ATOM 1365 C C . ALA A 1 179 ? -14.902 -8.067 10.429 1.00 98.19 179 ALA A C 1
ATOM 1367 O O . ALA A 1 179 ? -13.812 -8.582 10.671 1.00 98.19 179 ALA A O 1
ATOM 1368 N N . SER A 1 180 ? -15.238 -7.671 9.205 1.00 97.06 180 SER A N 1
ATOM 1369 C CA . SER A 1 180 ? -14.307 -7.690 8.078 1.00 97.06 180 SER A CA 1
ATOM 1370 C C . SER A 1 180 ? -14.546 -6.503 7.163 1.00 97.06 180 SER A C 1
ATOM 1372 O O . SER A 1 180 ? -15.694 -6.094 6.992 1.00 97.06 180 SER A O 1
ATOM 1374 N N . VAL A 1 181 ? -13.486 -6.014 6.533 1.00 96.56 181 VAL A N 1
ATOM 1375 C CA . VAL A 1 181 ? -13.537 -4.947 5.536 1.00 96.56 181 VAL A CA 1
ATOM 1376 C C . VAL A 1 181 ? -12.548 -5.238 4.408 1.00 96.56 181 VAL A C 1
ATOM 1378 O O . VAL A 1 181 ? -11.477 -5.806 4.636 1.00 96.56 181 VAL A O 1
ATOM 1381 N N . ILE A 1 182 ? -12.926 -4.874 3.183 1.00 94.44 182 ILE A N 1
ATOM 1382 C CA . ILE A 1 182 ? -12.026 -4.862 2.030 1.00 94.44 182 ILE A CA 1
ATOM 1383 C C . ILE A 1 182 ? -11.514 -3.438 1.849 1.00 94.44 182 ILE A C 1
ATOM 1385 O O . ILE A 1 182 ? -12.303 -2.495 1.809 1.00 94.44 182 ILE A O 1
ATOM 1389 N N . ILE A 1 183 ? -10.199 -3.301 1.742 1.00 94.38 183 ILE A N 1
ATOM 1390 C CA . ILE A 1 183 ? -9.507 -2.038 1.504 1.00 94.38 183 ILE A CA 1
ATOM 1391 C C . ILE A 1 183 ? -8.860 -2.131 0.126 1.00 94.38 183 ILE A C 1
ATOM 1393 O O . ILE A 1 183 ? -8.162 -3.102 -0.169 1.00 94.38 183 ILE A O 1
ATOM 1397 N N . ALA A 1 184 ? -9.112 -1.136 -0.710 1.00 92.81 184 ALA A N 1
ATOM 1398 C CA . ALA A 1 184 ? -8.540 -0.986 -2.031 1.00 92.81 184 ALA A CA 1
ATOM 1399 C C . ALA A 1 184 ? -7.606 0.231 -2.035 1.00 92.81 184 ALA A C 1
ATOM 1401 O O . ALA A 1 184 ? -8.060 1.369 -1.938 1.00 92.81 184 ALA A O 1
ATOM 1402 N N . ASP A 1 185 ? -6.305 -0.013 -2.146 1.00 91.56 185 ASP A N 1
ATOM 1403 C CA . ASP A 1 185 ? -5.274 1.012 -2.262 1.00 91.56 185 ASP A CA 1
ATOM 1404 C C . ASP A 1 185 ? -5.060 1.348 -3.740 1.00 91.56 185 ASP A C 1
ATOM 1406 O O . ASP A 1 185 ? -4.523 0.542 -4.505 1.00 91.56 185 ASP A O 1
ATOM 1410 N N . CYS A 1 186 ? -5.486 2.540 -4.144 1.00 91.88 186 CYS A N 1
ATOM 1411 C CA . CYS A 1 186 ? -5.277 3.086 -5.474 1.00 91.88 186 CYS A CA 1
ATOM 1412 C C . CYS A 1 186 ? -4.172 4.142 -5.440 1.00 91.88 186 CYS A C 1
ATOM 1414 O O . CYS A 1 186 ? -4.282 5.126 -4.710 1.00 91.88 186 CYS A O 1
ATOM 1416 N N . TYR A 1 187 ? -3.155 4.004 -6.287 1.00 89.38 187 TYR A N 1
ATOM 1417 C CA . TYR A 1 187 ? -2.125 5.032 -6.446 1.00 89.38 187 TYR A CA 1
ATOM 1418 C C . TYR A 1 187 ? -2.129 5.600 -7.857 1.00 89.38 187 TYR A C 1
ATOM 1420 O O . TYR A 1 187 ? -2.331 4.879 -8.839 1.00 89.38 187 TYR A O 1
ATOM 1428 N N . THR A 1 188 ? -1.883 6.903 -7.954 1.00 90.88 188 THR A N 1
ATOM 1429 C CA . THR A 1 188 ? -1.627 7.589 -9.220 1.00 90.88 188 THR A CA 1
ATOM 1430 C C . THR A 1 188 ? -0.139 7.848 -9.394 1.00 90.88 188 THR A C 1
ATOM 1432 O O . THR A 1 188 ? 0.637 7.827 -8.437 1.00 90.88 188 THR A O 1
ATOM 1435 N N . GLN A 1 189 ? 0.277 8.074 -10.639 1.00 85.62 189 GLN A N 1
ATOM 1436 C CA . GLN A 1 189 ? 1.665 8.411 -10.920 1.00 85.62 189 GLN A CA 1
ATOM 1437 C C . GLN A 1 189 ? 2.041 9.740 -10.248 1.00 85.62 189 GLN A C 1
ATOM 1439 O O . GLN A 1 189 ? 1.243 10.680 -10.184 1.00 85.62 189 GLN A O 1
ATOM 1444 N N . SER A 1 190 ? 3.278 9.827 -9.758 1.00 84.38 190 SER A N 1
ATOM 1445 C CA . SER A 1 190 ? 3.791 11.039 -9.126 1.00 84.38 190 SER A CA 1
ATOM 1446 C C . SER A 1 190 ? 4.281 12.058 -10.160 1.00 84.38 190 SER A C 1
ATOM 1448 O O . SER A 1 190 ? 4.948 11.713 -11.136 1.00 84.38 190 SER A O 1
ATOM 1450 N N . SER A 1 191 ? 4.014 13.346 -9.940 1.00 82.31 191 SER A N 1
ATOM 1451 C CA . SER A 1 191 ? 4.546 14.427 -10.777 1.00 82.31 191 SER A CA 1
ATOM 1452 C C . SER A 1 191 ? 6.052 14.638 -10.591 1.00 82.31 191 SER A C 1
ATOM 1454 O O . SER A 1 191 ? 6.698 15.187 -11.489 1.00 82.31 191 SER A O 1
ATOM 1456 N N . ASN A 1 192 ? 6.601 14.187 -9.456 1.00 81.69 192 ASN A N 1
ATOM 1457 C CA . ASN A 1 192 ? 7.978 14.435 -9.010 1.00 81.69 192 ASN A CA 1
ATOM 1458 C C . ASN A 1 192 ? 8.983 13.368 -9.469 1.00 81.69 192 ASN A C 1
ATOM 1460 O O . ASN A 1 192 ? 10.072 13.271 -8.910 1.00 81.69 192 ASN A O 1
ATOM 1464 N N . VAL A 1 193 ? 8.630 12.555 -10.461 1.00 77.56 193 VAL A N 1
ATOM 1465 C CA . VAL A 1 193 ? 9.547 11.570 -11.044 1.00 77.56 193 VAL A CA 1
ATOM 1466 C C . VAL A 1 193 ? 10.196 12.107 -12.322 1.00 77.56 193 VAL A C 1
ATOM 1468 O O . VAL A 1 193 ? 9.634 12.978 -12.998 1.00 77.56 193 VAL A O 1
ATOM 1471 N N . SER A 1 194 ? 11.394 11.610 -12.638 1.00 78.44 194 SER A N 1
ATOM 1472 C CA . SER A 1 194 ? 12.124 11.986 -13.854 1.00 78.44 194 SER A CA 1
ATOM 1473 C C . SER A 1 194 ? 11.351 11.572 -15.108 1.00 78.44 194 SER A C 1
ATOM 1475 O O . SER A 1 194 ? 10.575 10.621 -15.080 1.00 78.44 194 SER A O 1
ATOM 1477 N N . GLU A 1 195 ? 11.559 12.267 -16.227 1.00 80.00 195 GLU A N 1
ATOM 1478 C CA . GLU A 1 195 ? 10.863 11.960 -17.488 1.00 80.00 195 GLU A CA 1
ATOM 1479 C C . GLU A 1 195 ? 11.130 10.523 -17.965 1.00 80.00 195 GLU A C 1
ATOM 1481 O O . GLU A 1 195 ? 10.220 9.840 -18.425 1.00 80.00 195 GLU A O 1
ATOM 1486 N N . ALA A 1 196 ? 12.355 10.027 -17.765 1.00 74.69 196 ALA A N 1
ATOM 1487 C CA . ALA A 1 196 ? 12.701 8.636 -18.040 1.00 74.69 196 ALA A CA 1
ATOM 1488 C C . ALA A 1 196 ? 11.865 7.658 -17.197 1.00 74.69 196 ALA A C 1
ATOM 1490 O O . ALA A 1 196 ? 11.407 6.643 -17.717 1.00 74.69 196 ALA A O 1
ATOM 1491 N N . LEU A 1 197 ? 11.617 7.971 -15.917 1.00 77.12 197 LEU A N 1
ATOM 1492 C CA . LEU A 1 197 ? 10.773 7.134 -15.062 1.00 77.12 197 LEU A CA 1
ATOM 1493 C C . LEU A 1 197 ? 9.303 7.242 -15.469 1.00 77.12 197 LEU A C 1
ATOM 1495 O O . LEU A 1 197 ? 8.630 6.223 -15.545 1.00 77.12 197 LEU A O 1
ATOM 1499 N N . LYS A 1 198 ? 8.825 8.442 -15.832 1.00 80.06 198 LYS A N 1
ATOM 1500 C CA . LYS A 1 198 ? 7.457 8.628 -16.350 1.00 80.06 198 LYS A CA 1
ATOM 1501 C C . LYS A 1 198 ? 7.186 7.750 -17.563 1.00 80.06 198 LYS A C 1
ATOM 1503 O O . LYS A 1 198 ? 6.124 7.141 -17.645 1.00 80.06 198 LYS A O 1
ATOM 1508 N N . GLN A 1 199 ? 8.152 7.686 -18.478 1.00 79.19 199 GLN A N 1
ATOM 1509 C CA . GLN A 1 199 ? 8.081 6.861 -19.680 1.00 79.19 199 GLN A CA 1
ATOM 1510 C C . GLN A 1 199 ? 8.174 5.367 -19.354 1.00 79.19 199 GLN A C 1
ATOM 1512 O O . GLN A 1 199 ? 7.389 4.589 -19.888 1.00 79.19 199 GLN A O 1
ATOM 1517 N N . ALA A 1 200 ? 9.071 4.968 -18.448 1.00 77.75 200 ALA A N 1
ATOM 1518 C CA . ALA A 1 200 ? 9.216 3.567 -18.049 1.00 77.75 200 ALA A CA 1
ATOM 1519 C C . ALA A 1 200 ? 7.993 3.013 -17.300 1.00 77.75 200 ALA A C 1
ATOM 1521 O O . ALA A 1 200 ? 7.727 1.816 -17.373 1.00 77.75 200 ALA A O 1
ATOM 1522 N N . GLU A 1 201 ? 7.261 3.878 -16.595 1.00 81.69 201 GLU A N 1
ATOM 1523 C CA . GLU A 1 201 ? 6.016 3.569 -15.883 1.00 81.69 201 GLU A CA 1
ATOM 1524 C C . GLU A 1 201 ? 4.758 3.829 -16.731 1.00 81.69 201 GLU A C 1
ATOM 1526 O O . GLU A 1 201 ? 3.637 3.836 -16.212 1.00 81.69 201 GLU A O 1
ATOM 1531 N N . ALA A 1 202 ? 4.913 4.105 -18.029 1.00 79.12 202 ALA A N 1
ATOM 1532 C CA . ALA A 1 202 ? 3.783 4.397 -18.896 1.00 79.12 202 ALA A CA 1
ATOM 1533 C C . ALA A 1 202 ? 2.838 3.188 -18.971 1.00 79.12 202 ALA A C 1
ATOM 1535 O O . ALA A 1 202 ? 3.192 2.127 -19.479 1.00 79.12 202 ALA A O 1
ATOM 1536 N N . GLY A 1 203 ? 1.607 3.374 -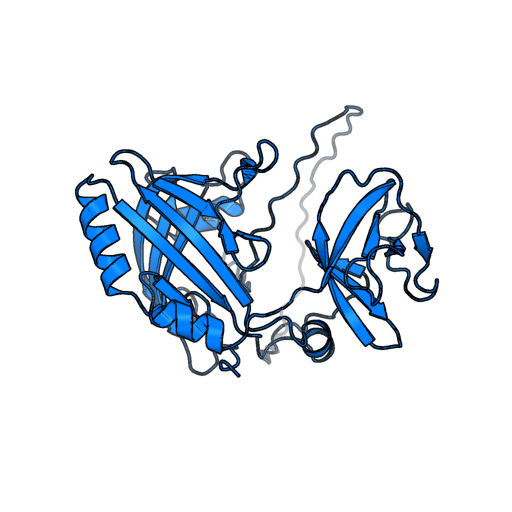18.490 1.00 80.50 203 GLY A N 1
ATOM 1537 C CA . GLY A 1 203 ? 0.601 2.313 -18.414 1.00 80.50 203 GLY A CA 1
ATOM 1538 C C . GLY A 1 203 ? 0.593 1.527 -17.100 1.00 80.50 203 GLY A C 1
ATOM 1539 O O . GLY A 1 203 ? -0.297 0.699 -16.919 1.00 80.50 203 GLY A O 1
ATOM 1540 N N . ASP A 1 204 ? 1.501 1.816 -16.164 1.00 83.12 204 ASP A N 1
ATOM 1541 C CA . ASP A 1 204 ? 1.531 1.173 -14.842 1.00 83.12 204 ASP A CA 1
ATOM 1542 C C . ASP A 1 204 ? 0.496 1.765 -13.878 1.00 83.12 204 ASP A C 1
ATOM 1544 O O . ASP A 1 204 ? 0.111 1.129 -12.897 1.00 83.12 204 ASP A O 1
ATOM 1548 N N . TYR A 1 205 ? 0.045 2.988 -14.154 1.00 86.31 205 TYR A N 1
ATOM 1549 C CA . TYR A 1 205 ? -0.871 3.742 -13.310 1.00 86.31 205 TYR A CA 1
ATOM 1550 C C . TYR A 1 205 ? -2.191 4.057 -14.034 1.00 86.31 205 TYR A C 1
ATOM 1552 O O . TYR A 1 205 ? -2.186 4.236 -15.253 1.00 86.31 205 TYR A O 1
ATOM 1560 N N . PRO A 1 206 ? -3.308 4.186 -13.294 1.00 89.56 206 PRO A N 1
ATOM 1561 C CA . PRO A 1 206 ? -3.414 3.981 -11.848 1.00 89.56 206 PRO A CA 1
ATOM 1562 C C . PRO A 1 206 ? -3.246 2.507 -11.476 1.00 89.56 206 PRO A C 1
ATOM 1564 O O . PRO A 1 206 ? -3.655 1.621 -12.218 1.00 89.56 206 PRO A O 1
ATOM 1567 N N . CYS A 1 207 ? -2.632 2.238 -10.330 1.00 85.94 207 CYS A N 1
ATOM 1568 C CA . CYS A 1 207 ? -2.491 0.878 -9.825 1.00 85.94 207 CYS A CA 1
ATOM 1569 C C . CYS A 1 207 ? -3.436 0.664 -8.650 1.00 85.94 207 CYS A C 1
ATOM 1571 O O . CYS A 1 207 ? -3.717 1.600 -7.905 1.00 85.94 207 CYS A O 1
ATOM 1573 N N . LEU A 1 208 ? -3.952 -0.556 -8.519 1.00 85.75 208 LEU A N 1
ATOM 1574 C CA . LEU A 1 208 ? -4.985 -0.895 -7.552 1.00 85.75 208 LEU A CA 1
ATOM 1575 C C . LEU A 1 208 ? -4.629 -2.207 -6.862 1.00 85.75 208 LEU A C 1
ATOM 1577 O O . LEU A 1 208 ? -4.497 -3.246 -7.512 1.00 85.75 208 LEU A O 1
ATOM 1581 N N . TYR A 1 209 ? -4.497 -2.148 -5.544 1.00 85.25 209 TYR A N 1
ATOM 1582 C CA . TYR A 1 209 ? -4.194 -3.291 -4.693 1.00 85.25 209 TYR A CA 1
ATOM 1583 C C . TYR A 1 209 ? -5.323 -3.499 -3.704 1.00 85.25 209 TYR A C 1
ATOM 1585 O O . TYR A 1 209 ? -5.896 -2.536 -3.212 1.00 85.25 209 TYR A O 1
ATOM 1593 N N . PHE A 1 210 ? -5.621 -4.751 -3.382 1.00 87.44 210 PHE A N 1
ATOM 1594 C CA . PHE A 1 210 ? -6.655 -5.069 -2.413 1.00 87.44 210 PHE A CA 1
ATOM 1595 C C . PHE A 1 210 ? -6.052 -5.772 -1.210 1.00 87.44 210 PHE A C 1
ATOM 1597 O O . PHE A 1 210 ? -5.133 -6.587 -1.321 1.00 87.44 210 PHE A O 1
ATOM 1604 N N . LYS A 1 211 ? -6.613 -5.467 -0.049 1.00 89.44 211 LYS A N 1
ATOM 1605 C CA . LYS A 1 211 ? -6.339 -6.139 1.212 1.00 89.44 211 LYS A CA 1
ATOM 1606 C C . LYS A 1 211 ? -7.670 -6.456 1.869 1.00 89.44 211 LYS A C 1
ATOM 1608 O O . LYS A 1 211 ? -8.614 -5.667 1.810 1.00 89.44 211 LYS A O 1
ATOM 1613 N N . LYS A 1 212 ? -7.741 -7.602 2.525 1.00 92.94 212 LYS A N 1
ATOM 1614 C CA . LYS A 1 212 ? -8.843 -7.948 3.409 1.00 92.94 212 LYS A CA 1
ATOM 1615 C C . LYS A 1 212 ? -8.354 -7.839 4.840 1.00 92.94 212 LYS A C 1
ATOM 1617 O O . LYS A 1 212 ? -7.387 -8.493 5.214 1.00 92.94 212 LYS A O 1
ATOM 1622 N N . LEU A 1 213 ? -9.042 -7.031 5.633 1.00 96.00 213 LEU A N 1
ATOM 1623 C CA . LEU A 1 213 ? -8.817 -6.943 7.064 1.00 96.00 213 LEU A CA 1
ATOM 1624 C C . LEU A 1 213 ? -9.976 -7.626 7.781 1.00 96.00 213 LEU A C 1
ATOM 1626 O O . LEU A 1 213 ? -11.132 -7.230 7.630 1.00 96.00 213 LEU A O 1
ATOM 1630 N N . THR A 1 214 ? -9.666 -8.652 8.561 1.00 97.25 214 THR A N 1
ATOM 1631 C CA . THR A 1 214 ? -10.637 -9.372 9.388 1.00 97.25 214 THR A CA 1
ATOM 1632 C C . THR A 1 214 ? -10.260 -9.215 10.853 1.00 97.25 214 THR A C 1
ATOM 1634 O O . THR A 1 214 ? -9.083 -9.178 11.184 1.00 97.25 214 THR A O 1
ATOM 1637 N N . TYR A 1 215 ? -11.251 -9.133 11.730 1.00 98.06 215 TYR A N 1
ATOM 1638 C CA . TYR A 1 215 ? -11.080 -9.217 13.172 1.00 98.06 215 TYR A CA 1
ATOM 1639 C C . TYR A 1 215 ? -12.023 -10.288 13.708 1.00 98.06 215 TYR A C 1
ATOM 1641 O O . TYR A 1 215 ? -13.217 -10.267 13.397 1.00 98.06 215 TYR A O 1
ATOM 1649 N N . ASP A 1 216 ? -11.508 -11.225 14.496 1.00 96.38 216 ASP A N 1
ATOM 1650 C CA . ASP A 1 216 ? -12.270 -12.384 14.980 1.00 96.38 216 ASP A CA 1
ATOM 1651 C C . ASP A 1 216 ? -12.828 -12.210 16.407 1.00 96.38 216 ASP A C 1
ATOM 1653 O O . ASP A 1 216 ? -13.484 -13.106 16.940 1.00 96.38 216 ASP A O 1
ATOM 1657 N N . GLY A 1 217 ? -12.611 -11.041 17.018 1.00 95.31 217 GLY A N 1
ATOM 1658 C CA . GLY A 1 217 ? -12.910 -10.774 18.429 1.00 95.31 217 GLY A CA 1
ATOM 1659 C C . GLY A 1 217 ? -11.677 -10.819 19.337 1.00 95.31 217 GLY A C 1
ATOM 1660 O O . GLY A 1 217 ? -11.761 -10.393 20.491 1.00 95.31 217 GLY A O 1
ATOM 1661 N N . VAL A 1 218 ? -10.538 -11.293 18.824 1.00 94.75 218 VAL A N 1
ATOM 1662 C CA . VAL A 1 218 ? -9.265 -11.408 19.542 1.00 94.75 218 VAL A CA 1
ATOM 1663 C C . VAL A 1 218 ? -8.146 -10.713 18.772 1.00 94.75 218 VAL A C 1
ATOM 1665 O O . VAL A 1 218 ? -7.508 -9.822 19.333 1.00 94.75 218 VAL A O 1
ATOM 1668 N N . GLU A 1 219 ? -7.941 -11.064 17.505 1.00 95.88 219 GLU A N 1
ATOM 1669 C CA . GLU A 1 219 ? -6.841 -10.575 16.673 1.00 95.88 219 GLU A CA 1
ATOM 1670 C C . GLU A 1 219 ? -7.314 -10.088 15.302 1.00 95.88 219 GLU A C 1
ATOM 1672 O O . GLU A 1 219 ? -8.375 -10.464 14.795 1.00 95.88 219 GLU A O 1
ATOM 1677 N N . TYR A 1 220 ? -6.517 -9.201 14.717 1.00 97.06 220 TYR A N 1
ATOM 1678 C CA . TYR A 1 220 ? -6.674 -8.717 13.359 1.00 97.06 220 TYR A CA 1
ATOM 1679 C C . TYR A 1 220 ? -5.824 -9.559 12.413 1.00 97.06 220 TYR A C 1
ATOM 1681 O O . TYR A 1 220 ? -4.657 -9.826 12.691 1.00 97.06 220 TYR A O 1
ATOM 1689 N N . VAL A 1 221 ? -6.392 -9.905 11.266 1.00 95.06 221 VAL A N 1
ATOM 1690 C CA . VAL A 1 221 ? -5.725 -10.625 10.182 1.00 95.06 221 VAL A CA 1
ATOM 1691 C C . VAL A 1 221 ? -5.808 -9.767 8.928 1.00 95.06 221 VAL A C 1
ATOM 1693 O O . VAL A 1 221 ? -6.906 -9.448 8.463 1.00 95.06 221 VAL A O 1
ATOM 1696 N N . LEU A 1 222 ? -4.651 -9.369 8.407 1.00 92.69 222 LEU A N 1
ATOM 1697 C CA . LEU A 1 222 ? -4.507 -8.622 7.166 1.00 92.69 222 LEU A CA 1
ATOM 1698 C C . LEU A 1 222 ? -4.011 -9.570 6.072 1.00 92.69 222 LEU A C 1
ATOM 1700 O O . LEU A 1 222 ? -2.877 -10.043 6.120 1.00 92.69 222 LEU A O 1
ATOM 1704 N N . GLU A 1 223 ? -4.865 -9.826 5.087 1.00 89.12 223 GLU A N 1
ATOM 1705 C CA . GLU A 1 223 ? -4.602 -10.735 3.971 1.00 89.12 223 GLU A CA 1
ATOM 1706 C C . GLU A 1 223 ? -4.486 -9.921 2.669 1.00 89.12 223 GLU A C 1
ATOM 1708 O O . GLU A 1 223 ? -5.395 -9.135 2.366 1.00 89.12 223 GLU A O 1
ATOM 1713 N N . PRO A 1 224 ? -3.421 -10.078 1.863 1.00 83.19 224 PRO A N 1
ATOM 1714 C CA . PRO A 1 224 ? -3.407 -9.523 0.515 1.00 83.19 224 PRO A CA 1
ATOM 1715 C C . PRO A 1 224 ? -4.463 -10.220 -0.352 1.00 83.19 224 PRO A C 1
ATOM 1717 O O . PRO A 1 224 ? -4.681 -11.431 -0.272 1.00 83.19 224 PRO A O 1
ATOM 1720 N N . VAL A 1 225 ? -5.113 -9.448 -1.215 1.00 79.94 225 VAL A N 1
ATOM 1721 C CA . VAL A 1 225 ? -6.048 -9.958 -2.216 1.00 79.94 225 VAL A CA 1
ATOM 1722 C C . VAL A 1 225 ? -5.414 -9.732 -3.582 1.00 79.94 225 VAL A C 1
ATOM 1724 O O . VAL A 1 225 ? -5.180 -8.599 -4.008 1.00 79.94 225 VAL A O 1
ATOM 1727 N N . CYS A 1 226 ? -5.103 -10.829 -4.261 1.00 65.75 226 CYS A N 1
ATOM 1728 C CA . CYS A 1 226 ? -4.459 -10.816 -5.563 1.00 65.75 226 CYS A CA 1
ATOM 1729 C C . CYS A 1 226 ? -5.504 -10.925 -6.670 1.00 65.75 226 CYS A C 1
ATOM 1731 O O . CYS A 1 226 ? -6.534 -11.579 -6.512 1.00 65.75 226 CYS A O 1
ATOM 1733 N N . ARG A 1 227 ? -5.202 -10.324 -7.820 1.00 55.97 227 ARG A N 1
ATOM 1734 C CA . ARG A 1 227 ? -5.940 -10.584 -9.053 1.00 55.97 227 ARG A CA 1
ATOM 1735 C C . ARG A 1 227 ? -5.358 -11.828 -9.720 1.00 55.97 227 ARG A C 1
ATOM 1737 O O . ARG A 1 227 ? -4.168 -11.847 -10.025 1.00 55.97 227 ARG A O 1
ATOM 1744 N N . VAL A 1 228 ? -6.188 -12.837 -9.948 1.00 57.38 228 VAL A N 1
ATOM 1745 C CA . VAL A 1 228 ? -5.858 -14.047 -10.713 1.00 57.38 228 VAL A CA 1
ATOM 1746 C C . VAL A 1 228 ? -6.944 -14.204 -11.771 1.00 57.38 228 VAL A C 1
ATOM 1748 O O . VAL A 1 228 ? -8.114 -14.266 -11.416 1.00 57.38 228 VAL A O 1
ATOM 1751 N N . ASP A 1 229 ? -6.570 -14.201 -13.053 1.00 52.50 229 ASP A N 1
ATOM 1752 C CA . ASP A 1 229 ? -7.490 -14.387 -14.191 1.00 52.50 229 ASP A CA 1
ATOM 1753 C C . ASP A 1 229 ? -8.782 -13.545 -14.114 1.00 52.50 229 ASP A C 1
ATOM 1755 O O . ASP A 1 229 ? -9.886 -14.042 -14.311 1.00 52.50 229 ASP A O 1
ATOM 1759 N N . ASP A 1 230 ? -8.634 -12.250 -13.809 1.00 49.91 230 ASP A N 1
ATOM 1760 C CA . ASP A 1 230 ? -9.726 -11.271 -13.638 1.00 49.91 230 ASP A CA 1
ATOM 1761 C C . ASP A 1 230 ? -10.630 -11.449 -12.401 1.00 49.91 230 ASP A C 1
ATOM 1763 O O . ASP A 1 230 ? -11.568 -10.671 -12.213 1.00 49.91 230 ASP A O 1
ATOM 1767 N N . GLU A 1 231 ? -10.311 -12.379 -11.500 1.00 47.03 231 GLU A N 1
ATOM 1768 C CA . GLU A 1 231 ? -10.966 -12.527 -10.198 1.00 47.03 231 GLU A CA 1
ATOM 1769 C C . GLU A 1 231 ? -10.064 -12.057 -9.047 1.00 47.03 231 GLU A C 1
ATOM 1771 O O . GLU A 1 231 ? -8.841 -12.198 -9.076 1.00 47.03 231 GLU A O 1
ATOM 1776 N N . TYR A 1 232 ? -10.675 -11.494 -8.002 1.00 59.91 232 TYR A N 1
ATOM 1777 C CA . TYR A 1 232 ? -9.980 -11.109 -6.775 1.00 59.91 232 TYR A CA 1
ATOM 1778 C C . TYR A 1 232 ? -10.036 -12.254 -5.770 1.00 59.91 232 TYR A C 1
ATOM 1780 O O . TYR A 1 232 ? -11.095 -12.565 -5.222 1.00 59.91 232 TYR A O 1
ATOM 1788 N N . VAL A 1 233 ? -8.886 -12.867 -5.507 1.00 59.12 233 VAL A N 1
ATOM 1789 C CA . VAL A 1 233 ? -8.757 -14.015 -4.611 1.00 59.12 233 VAL A CA 1
ATOM 1790 C C . VAL A 1 233 ? -7.756 -13.721 -3.500 1.00 59.12 233 VAL A C 1
ATOM 1792 O O . VAL A 1 233 ? -6.684 -13.160 -3.723 1.00 59.12 233 VAL A O 1
ATOM 1795 N N . VAL A 1 234 ? -8.095 -14.129 -2.277 1.00 60.72 234 VAL A N 1
ATOM 1796 C CA . VAL A 1 234 ? -7.090 -14.274 -1.218 1.00 60.72 234 VAL A CA 1
ATOM 1797 C C . VAL A 1 234 ? -6.257 -15.490 -1.596 1.00 60.72 234 VAL A C 1
ATOM 1799 O O . VAL A 1 234 ? -6.761 -16.617 -1.570 1.00 60.72 234 VAL A O 1
ATOM 1802 N N . ARG A 1 235 ? -5.011 -15.270 -2.016 1.00 55.78 235 ARG A N 1
ATOM 1803 C CA . ARG A 1 235 ? -4.135 -16.357 -2.447 1.00 55.78 235 ARG A CA 1
ATOM 1804 C C . ARG A 1 235 ? -3.659 -17.107 -1.204 1.00 55.78 235 ARG A C 1
ATOM 1806 O O . ARG A 1 235 ? -2.932 -16.559 -0.388 1.00 55.78 235 ARG A O 1
ATOM 1813 N N . LYS A 1 236 ? -4.115 -18.349 -1.052 1.00 52.97 236 LYS A N 1
ATOM 1814 C CA . LYS A 1 236 ? -3.709 -19.267 0.021 1.00 52.97 236 LYS A CA 1
ATOM 1815 C C . LYS A 1 236 ? -2.751 -20.308 -0.542 1.00 52.97 236 LYS A C 1
ATOM 1817 O O . LYS A 1 236 ? -3.059 -21.493 -0.535 1.00 52.97 236 LYS A O 1
ATOM 1822 N N . ASP A 1 237 ? -1.651 -19.858 -1.125 1.00 49.91 237 ASP A N 1
ATOM 1823 C CA . ASP A 1 237 ? -0.588 -20.780 -1.519 1.00 49.91 237 ASP A CA 1
ATOM 1824 C C . ASP A 1 237 ? 0.232 -21.109 -0.260 1.00 49.91 237 ASP A C 1
ATOM 1826 O O . ASP A 1 237 ? 0.623 -20.203 0.478 1.00 49.91 237 ASP A O 1
ATOM 1830 N N . GLU A 1 238 ? 0.467 -22.399 0.013 1.00 43.25 238 GLU A N 1
ATOM 1831 C CA . GLU A 1 238 ? 1.168 -22.883 1.223 1.00 43.25 238 GLU A CA 1
ATOM 1832 C C . GLU A 1 238 ? 2.606 -22.322 1.345 1.00 43.25 238 GLU A C 1
ATOM 1834 O O . GLU A 1 238 ? 3.130 -22.215 2.452 1.00 43.25 238 GLU A O 1
ATOM 1839 N N . ASP A 1 239 ? 3.207 -21.871 0.236 1.00 41.69 239 ASP A N 1
ATOM 1840 C CA . ASP A 1 239 ? 4.524 -21.207 0.182 1.00 41.69 239 ASP A CA 1
ATOM 1841 C C . ASP A 1 239 ? 4.460 -19.657 0.281 1.00 41.69 239 ASP A C 1
ATOM 1843 O O . ASP A 1 239 ? 5.486 -18.981 0.457 1.00 41.69 239 ASP A O 1
ATOM 1847 N N . TYR A 1 240 ? 3.252 -19.086 0.191 1.00 39.38 240 TYR A N 1
ATOM 1848 C CA . TYR A 1 240 ? 2.950 -17.644 0.138 1.00 39.38 240 TYR A CA 1
ATOM 1849 C C . TYR A 1 240 ? 2.161 -17.124 1.349 1.00 39.38 240 TYR A C 1
ATOM 1851 O O . TYR A 1 240 ? 1.899 -15.925 1.433 1.00 39.38 240 TYR A O 1
ATOM 1859 N N . ASP A 1 241 ? 1.892 -17.968 2.353 1.00 42.75 241 ASP A N 1
ATOM 1860 C CA . ASP A 1 241 ? 1.347 -17.561 3.667 1.00 42.75 241 ASP A CA 1
ATOM 1861 C C . ASP A 1 241 ? 2.254 -16.550 4.419 1.00 42.75 241 ASP A C 1
ATOM 1863 O O . ASP A 1 241 ? 1.939 -16.074 5.505 1.00 42.75 241 ASP A O 1
ATOM 1867 N N . ARG A 1 242 ? 3.397 -16.179 3.823 1.00 50.78 242 ARG A N 1
ATOM 1868 C CA . ARG A 1 242 ? 4.328 -15.150 4.302 1.00 50.78 242 ARG A CA 1
ATOM 1869 C C . ARG A 1 242 ? 3.777 -13.722 4.241 1.00 50.78 242 ARG A C 1
ATOM 1871 O O . ARG A 1 242 ? 4.310 -12.865 4.944 1.00 50.78 242 ARG A O 1
ATOM 1878 N N . ASP A 1 243 ? 2.735 -13.463 3.453 1.00 69.25 243 ASP A N 1
ATOM 1879 C CA . ASP A 1 243 ? 2.156 -12.117 3.342 1.00 69.25 243 ASP A CA 1
ATOM 1880 C C . ASP A 1 243 ? 0.927 -11.894 4.238 1.00 69.25 243 ASP A C 1
ATOM 1882 O O . ASP A 1 243 ? 0.534 -10.742 4.450 1.00 69.25 243 ASP A O 1
ATOM 1886 N N . THR A 1 244 ? 0.344 -12.959 4.804 1.00 82.12 244 THR A N 1
ATOM 1887 C CA . THR A 1 244 ? -0.698 -12.841 5.831 1.00 82.12 244 THR A CA 1
ATOM 1888 C C . THR A 1 244 ? -0.076 -12.308 7.114 1.00 82.12 244 THR A C 1
ATOM 1890 O O . THR A 1 244 ? 0.861 -12.894 7.658 1.00 82.12 244 THR A O 1
ATOM 1893 N N . LYS A 1 245 ? -0.599 -11.193 7.626 1.00 87.38 245 LYS A N 1
ATOM 1894 C CA . LYS A 1 245 ? -0.081 -10.568 8.847 1.00 87.38 245 LYS A CA 1
ATOM 1895 C C . LYS A 1 245 ? -1.132 -10.557 9.940 1.00 87.38 245 LYS A C 1
ATOM 1897 O O . LYS A 1 245 ? -2.286 -10.208 9.701 1.00 87.38 245 LYS A O 1
ATOM 1902 N N . TYR A 1 246 ? -0.697 -10.904 11.141 1.00 91.25 246 TYR A N 1
ATOM 1903 C CA . TYR A 1 246 ? -1.520 -10.953 12.339 1.00 91.25 246 TYR A CA 1
ATOM 1904 C C . TYR A 1 246 ? -1.142 -9.783 13.236 1.00 91.25 246 TYR A C 1
ATOM 1906 O O . TYR A 1 246 ? 0.035 -9.444 13.335 1.00 91.25 246 TYR A O 1
ATOM 1914 N N . PHE A 1 247 ? -2.140 -9.152 13.846 1.00 93.50 247 PHE A N 1
ATOM 1915 C CA . PHE A 1 247 ? -1.946 -7.996 14.709 1.00 93.50 247 PHE A CA 1
ATOM 1916 C C . PHE A 1 247 ? -2.905 -8.029 15.890 1.00 93.50 247 PHE A C 1
ATOM 1918 O O . PHE A 1 247 ? -4.081 -8.367 15.753 1.00 93.50 247 PHE A O 1
ATOM 1925 N N . LYS A 1 248 ? -2.447 -7.596 17.061 1.00 92.25 248 LYS A N 1
ATOM 1926 C CA . LYS A 1 248 ? -3.302 -7.532 18.259 1.00 92.25 248 LYS A CA 1
ATOM 1927 C C . LYS A 1 248 ? -4.134 -6.263 18.354 1.00 92.25 248 LYS A C 1
ATOM 1929 O O . LYS A 1 248 ? -5.239 -6.292 18.898 1.00 92.25 248 LYS A O 1
ATOM 1934 N N . TYR A 1 249 ? -3.612 -5.145 17.864 1.00 92.88 249 TYR A N 1
ATOM 1935 C CA . TYR A 1 249 ? -4.207 -3.836 18.088 1.00 92.88 249 TYR A CA 1
ATOM 1936 C C . TYR A 1 249 ? -4.429 -3.090 16.780 1.00 92.88 249 TYR A C 1
ATOM 1938 O O . TYR A 1 249 ? -3.614 -3.152 15.867 1.00 92.88 249 TYR A O 1
ATOM 1946 N N . LEU A 1 250 ? -5.519 -2.326 16.747 1.00 94.69 250 LEU A N 1
ATOM 1947 C CA . LEU A 1 250 ? -5.782 -1.280 15.767 1.00 94.69 250 LEU A CA 1
ATOM 1948 C C . LEU A 1 250 ? -5.774 0.050 16.521 1.00 94.69 250 LEU A C 1
ATOM 1950 O O . LEU A 1 250 ? -6.582 0.258 17.431 1.00 94.69 250 LEU A O 1
ATOM 1954 N N . ARG A 1 251 ? -4.821 0.918 16.192 1.00 92.81 251 ARG A N 1
ATOM 1955 C CA . ARG A 1 251 ? -4.623 2.225 16.822 1.00 92.81 251 ARG A CA 1
ATOM 1956 C C . ARG A 1 251 ? -5.038 3.327 15.866 1.00 92.81 251 ARG A C 1
ATOM 1958 O O . ARG A 1 251 ? -4.712 3.260 14.689 1.00 92.81 251 ARG A O 1
ATOM 1965 N N . HIS A 1 252 ? -5.735 4.328 16.390 1.00 94.44 252 HIS A N 1
ATOM 1966 C CA . HIS A 1 252 ? -6.096 5.544 15.668 1.00 94.44 252 HIS A CA 1
ATOM 1967 C C . HIS A 1 252 ? -5.186 6.681 16.133 1.00 94.44 252 HIS A C 1
ATOM 1969 O O . HIS A 1 252 ? -5.053 6.906 17.338 1.00 94.44 252 HIS A O 1
ATOM 1975 N N . PHE A 1 253 ? -4.561 7.364 15.178 1.00 92.94 253 PHE A N 1
ATOM 1976 C CA . PHE A 1 253 ? -3.694 8.514 15.404 1.00 92.94 253 PHE A CA 1
ATOM 1977 C C . PHE A 1 253 ? -4.168 9.685 14.556 1.00 92.94 253 PHE A C 1
ATOM 1979 O O . PHE A 1 253 ? -4.539 9.510 13.397 1.00 92.94 253 PHE A O 1
ATOM 1986 N N . GLU A 1 254 ? -4.111 10.885 15.115 1.00 94.81 254 GLU A N 1
ATOM 1987 C CA . GLU A 1 254 ? -4.446 12.108 14.401 1.00 94.81 254 GLU A CA 1
ATOM 1988 C C . GLU A 1 254 ? -3.513 13.242 14.818 1.00 94.81 254 GLU A C 1
ATOM 1990 O O . GLU A 1 254 ? -3.086 13.318 15.974 1.00 94.81 254 GLU A O 1
ATOM 1995 N N . GLY A 1 255 ? -3.184 14.123 13.878 1.00 94.19 255 GLY A N 1
ATOM 1996 C CA . GLY A 1 255 ? -2.216 15.177 14.137 1.00 94.19 255 GLY A CA 1
ATOM 1997 C C . GLY A 1 255 ? -1.968 16.093 12.950 1.00 94.19 255 GLY A C 1
ATOM 1998 O O . GLY A 1 255 ? -2.340 15.816 11.809 1.00 94.19 255 GLY A O 1
ATOM 1999 N N . GLU A 1 256 ? -1.325 17.220 13.239 1.00 93.94 256 GLU A N 1
ATOM 2000 C CA . GLU A 1 256 ? -0.739 18.069 12.207 1.00 93.94 256 GLU A CA 1
ATOM 2001 C C . GLU A 1 256 ? 0.556 17.439 11.691 1.00 93.94 256 GLU A C 1
ATOM 2003 O O . GLU A 1 256 ? 1.211 16.668 12.390 1.00 93.94 256 GLU A O 1
ATOM 2008 N N . ALA A 1 257 ? 0.938 17.790 10.466 1.00 88.19 257 ALA A N 1
ATOM 2009 C CA . ALA A 1 257 ? 2.200 17.350 9.892 1.00 88.19 257 ALA A CA 1
ATOM 2010 C C . ALA A 1 257 ? 3.391 17.705 10.795 1.00 88.19 257 ALA A C 1
ATOM 2012 O O . ALA A 1 257 ? 3.596 18.871 11.145 1.00 88.19 257 ALA A O 1
ATOM 2013 N N . GLU A 1 258 ? 4.225 16.710 11.093 1.00 83.81 258 GLU A N 1
ATOM 2014 C CA . GLU A 1 258 ? 5.359 16.839 12.013 1.00 83.81 258 GLU A CA 1
ATOM 2015 C C . GLU A 1 258 ? 6.411 17.816 11.468 1.00 83.81 258 GLU A C 1
ATOM 2017 O O . GLU A 1 258 ? 7.087 18.525 12.219 1.00 83.81 258 GLU A O 1
ATOM 2022 N N . PHE A 1 259 ? 6.518 17.889 10.136 1.00 83.88 259 PHE A N 1
ATOM 2023 C CA . PHE A 1 259 ? 7.450 18.763 9.437 1.00 83.88 259 PHE A CA 1
ATOM 2024 C C . PHE A 1 259 ? 6.761 19.584 8.339 1.00 83.88 259 PHE A C 1
ATOM 2026 O O . PHE A 1 259 ? 5.933 19.058 7.587 1.00 83.88 259 PHE A O 1
ATOM 2033 N N . PRO A 1 260 ? 7.173 20.851 8.126 1.00 82.62 260 PRO A N 1
ATOM 2034 C CA . PRO A 1 260 ? 6.650 21.682 7.039 1.00 82.62 260 PRO A CA 1
ATOM 2035 C C . PRO A 1 260 ? 6.828 21.076 5.640 1.00 82.62 260 PRO A C 1
ATOM 2037 O O . PRO A 1 260 ? 6.058 21.400 4.735 1.00 82.62 260 PRO A O 1
ATOM 2040 N N . THR A 1 261 ? 7.820 20.198 5.468 1.00 82.88 261 THR A N 1
ATOM 2041 C CA . THR A 1 261 ? 8.158 19.513 4.213 1.00 82.88 261 THR A CA 1
ATOM 2042 C C . THR A 1 261 ? 7.269 18.313 3.894 1.00 82.88 261 THR A C 1
ATOM 2044 O O . THR A 1 261 ? 7.337 17.815 2.774 1.00 82.88 261 THR A O 1
ATOM 2047 N N . MET A 1 262 ? 6.443 17.842 4.835 1.00 84.19 262 MET A N 1
ATOM 2048 C CA . MET A 1 262 ? 5.473 16.779 4.555 1.00 84.19 262 MET A CA 1
ATOM 2049 C C . MET A 1 262 ? 4.479 17.232 3.482 1.00 84.19 262 MET A C 1
ATOM 2051 O O . MET A 1 262 ? 4.106 18.405 3.428 1.00 84.19 262 MET A O 1
ATOM 2055 N N . ILE A 1 263 ? 4.025 16.305 2.641 1.00 89.00 263 ILE A N 1
ATOM 2056 C CA . ILE A 1 263 ? 3.089 16.588 1.537 1.00 89.00 263 ILE A CA 1
ATOM 2057 C C . ILE A 1 263 ? 1.631 16.780 1.999 1.00 89.00 263 ILE A C 1
ATOM 2059 O O . ILE A 1 263 ? 0.785 17.210 1.220 1.00 89.00 263 ILE A O 1
ATOM 2063 N N . TYR A 1 264 ? 1.339 16.508 3.271 1.00 91.00 264 TYR A N 1
ATOM 2064 C CA . TYR A 1 264 ? 0.064 16.780 3.935 1.00 91.00 264 TYR A CA 1
ATOM 2065 C C . TYR A 1 264 ? 0.233 17.849 5.023 1.00 91.00 264 TYR A C 1
ATOM 2067 O O . TYR A 1 264 ? 1.351 18.174 5.435 1.00 91.00 264 TYR A O 1
ATOM 2075 N N . SER A 1 265 ? -0.877 18.443 5.458 1.00 94.31 265 SER A N 1
ATOM 2076 C CA . SER A 1 265 ? -0.949 19.374 6.593 1.00 94.31 265 SER A CA 1
ATOM 2077 C C . SER A 1 265 ? -1.540 18.732 7.848 1.00 94.31 265 SER A C 1
ATOM 2079 O O . SER A 1 265 ? -1.174 19.125 8.952 1.00 94.31 265 SER A O 1
ATOM 2081 N N . TYR A 1 266 ? -2.409 17.738 7.682 1.00 94.81 266 TYR A N 1
ATOM 2082 C CA . TYR A 1 266 ? -3.074 17.011 8.758 1.00 94.81 266 TYR A CA 1
ATOM 2083 C C . TYR A 1 266 ? -3.323 15.564 8.333 1.00 94.81 266 TYR A C 1
ATOM 2085 O O . TYR A 1 266 ? -3.511 15.306 7.138 1.00 94.81 266 TYR A O 1
ATOM 2093 N N . TYR A 1 267 ? -3.352 14.653 9.300 1.00 94.31 267 TYR A N 1
ATOM 2094 C CA . TYR A 1 267 ? -3.670 13.247 9.093 1.00 94.31 267 TYR A CA 1
ATOM 2095 C C . TYR A 1 267 ? -4.595 12.701 10.186 1.00 94.31 267 TYR A C 1
ATOM 2097 O O . TYR A 1 267 ? -4.571 13.153 11.330 1.00 94.31 267 TYR A O 1
ATOM 2105 N N . SER A 1 268 ? -5.373 11.687 9.818 1.00 95.81 268 SER A N 1
ATOM 2106 C CA . SER A 1 268 ? -6.128 10.801 10.704 1.00 95.81 268 SER A CA 1
ATOM 2107 C C . SER A 1 268 ? -5.969 9.380 10.168 1.00 95.81 268 SER A C 1
ATOM 2109 O O . SER A 1 268 ? -6.530 9.047 9.127 1.00 95.81 268 SER A O 1
ATOM 2111 N N . ILE A 1 269 ? -5.140 8.567 10.817 1.00 94.56 269 ILE A N 1
ATOM 2112 C CA . ILE A 1 269 ? -4.687 7.271 10.297 1.00 94.56 269 ILE A CA 1
ATOM 2113 C C . ILE A 1 269 ? -4.933 6.148 11.292 1.00 94.56 269 ILE A C 1
ATOM 2115 O O . ILE A 1 269 ? -4.958 6.352 12.508 1.00 94.56 269 ILE A O 1
ATOM 2119 N N . TYR A 1 270 ? -5.077 4.940 10.763 1.00 95.50 270 TYR A N 1
ATOM 2120 C CA . TYR A 1 270 ? -5.279 3.733 11.537 1.00 95.50 270 TYR A CA 1
ATOM 2121 C C . TYR A 1 270 ? -4.180 2.725 11.230 1.00 95.50 270 TYR A C 1
ATOM 2123 O O . TYR A 1 270 ? -3.987 2.311 10.084 1.00 95.50 270 TYR A O 1
ATOM 2131 N N . ILE A 1 271 ? -3.481 2.318 12.284 1.00 93.38 271 ILE A N 1
ATOM 2132 C CA . ILE A 1 271 ? -2.314 1.448 12.218 1.00 93.38 271 ILE A CA 1
ATOM 2133 C C . ILE A 1 271 ? -2.599 0.166 12.997 1.00 93.38 271 ILE A C 1
ATOM 2135 O O . ILE A 1 271 ? -2.972 0.197 14.173 1.00 93.38 271 ILE A O 1
ATOM 2139 N N . LEU A 1 272 ? -2.402 -0.967 12.334 1.00 93.44 272 LEU A N 1
ATOM 2140 C CA . LEU A 1 272 ? -2.310 -2.274 12.965 1.00 93.44 272 LEU A CA 1
ATOM 2141 C C . LEU A 1 272 ? -0.928 -2.453 13.588 1.00 93.44 272 LEU A C 1
ATOM 2143 O O . LEU A 1 272 ? 0.069 -2.116 12.954 1.00 93.44 272 LEU A O 1
ATOM 2147 N N . THR A 1 273 ? -0.864 -2.993 14.802 1.00 91.25 273 THR A N 1
ATOM 2148 C CA . THR A 1 273 ? 0.396 -3.269 15.504 1.00 91.25 273 THR A CA 1
ATOM 2149 C C . THR A 1 273 ? 0.242 -4.428 16.490 1.00 91.25 273 THR A C 1
ATOM 2151 O O . THR A 1 273 ? -0.839 -4.669 17.040 1.00 91.25 273 THR A O 1
ATOM 2154 N N . ASP A 1 274 ? 1.332 -5.159 16.706 1.00 84.38 274 ASP A N 1
ATOM 2155 C CA . ASP A 1 274 ? 1.425 -6.192 17.743 1.00 84.38 274 ASP A CA 1
ATOM 2156 C C . ASP A 1 274 ? 1.820 -5.646 19.112 1.00 84.38 274 ASP A C 1
ATOM 2158 O O . ASP A 1 274 ? 1.587 -6.301 20.138 1.00 84.38 274 ASP A O 1
ATOM 2162 N N . ASP A 1 275 ? 2.391 -4.443 19.137 1.00 75.81 275 ASP A N 1
ATOM 2163 C CA . ASP A 1 275 ? 2.765 -3.774 20.369 1.00 75.81 275 ASP A CA 1
ATOM 2164 C C . ASP A 1 275 ? 1.615 -2.898 20.877 1.00 75.81 275 ASP A C 1
ATOM 2166 O O . ASP A 1 275 ? 0.867 -2.278 20.122 1.00 75.81 275 ASP A O 1
ATOM 2170 N N . GLY A 1 276 ? 1.483 -2.816 22.198 1.00 67.31 276 GLY A N 1
ATOM 2171 C CA . GLY A 1 276 ? 0.555 -1.912 22.857 1.00 67.31 276 GLY A CA 1
ATOM 2172 C C . GLY A 1 276 ? 0.934 -0.436 22.713 1.00 67.31 276 GLY A C 1
ATOM 2173 O O . GLY A 1 276 ? 0.210 0.379 23.294 1.00 67.31 276 GLY A O 1
ATOM 2174 N N . ALA A 1 277 ? 2.005 -0.119 21.971 1.00 70.19 277 ALA A N 1
ATOM 2175 C CA . ALA A 1 277 ? 2.517 1.218 21.695 1.00 70.19 277 ALA A CA 1
ATOM 2176 C C . ALA A 1 277 ? 1.379 2.226 21.491 1.00 70.19 277 ALA A C 1
ATOM 2178 O O . ALA A 1 277 ? 0.396 1.988 20.773 1.00 70.19 277 ALA A O 1
ATOM 2179 N N . SER A 1 278 ? 1.491 3.335 22.214 1.00 68.50 278 SER A N 1
ATOM 2180 C CA . SER A 1 278 ? 0.493 4.404 22.242 1.00 68.50 278 SER A CA 1
ATOM 2181 C C . SER A 1 278 ? 0.888 5.603 21.389 1.00 68.50 278 SER A C 1
ATOM 2183 O O . SER A 1 278 ? 0.124 6.562 21.336 1.00 68.50 278 SER A O 1
ATOM 2185 N N . ASP A 1 279 ? 2.069 5.566 20.769 1.00 79.44 279 ASP A N 1
ATOM 2186 C CA . ASP A 1 279 ? 2.645 6.663 20.000 1.00 79.44 279 ASP A CA 1
ATOM 2187 C C . ASP A 1 279 ? 3.024 6.191 18.589 1.00 79.44 279 ASP A C 1
ATOM 2189 O O . ASP A 1 279 ? 3.617 5.124 18.410 1.00 79.44 279 ASP A O 1
ATOM 2193 N N . ARG A 1 280 ? 2.670 6.998 17.588 1.00 83.19 280 ARG A N 1
ATOM 2194 C CA . ARG A 1 280 ? 3.007 6.761 16.184 1.00 83.19 280 ARG A CA 1
ATOM 2195 C C . ARG A 1 280 ? 4.518 6.829 15.970 1.00 83.19 280 ARG A C 1
ATOM 2197 O O . ARG A 1 280 ? 5.065 5.973 15.277 1.00 83.19 280 ARG A O 1
ATOM 2204 N N . ASP A 1 281 ? 5.188 7.796 16.595 1.00 80.88 281 ASP A N 1
ATOM 2205 C CA . ASP A 1 281 ? 6.627 8.011 16.413 1.00 80.88 281 ASP A CA 1
ATOM 2206 C C . ASP A 1 281 ? 7.435 6.814 16.931 1.00 80.88 281 ASP A C 1
ATOM 2208 O O . ASP A 1 281 ? 8.452 6.441 16.347 1.00 80.88 281 ASP A O 1
ATOM 2212 N N . GLU A 1 282 ? 6.970 6.168 18.002 1.00 81.00 282 GLU A N 1
ATOM 2213 C CA . GLU A 1 282 ? 7.567 4.941 18.538 1.00 81.00 282 GLU A CA 1
ATOM 2214 C C . GLU A 1 282 ? 7.475 3.791 17.524 1.00 81.00 282 GLU A C 1
ATOM 2216 O O . GLU A 1 282 ? 8.471 3.115 17.259 1.00 81.00 282 GLU A O 1
ATOM 2221 N N . ILE A 1 283 ? 6.307 3.622 16.895 1.00 81.19 283 ILE A N 1
ATOM 2222 C CA . ILE A 1 283 ? 6.077 2.599 15.871 1.00 81.19 283 ILE A CA 1
ATOM 2223 C C . ILE A 1 283 ? 6.976 2.846 14.649 1.00 81.19 283 ILE A C 1
ATOM 2225 O O . ILE A 1 283 ? 7.710 1.946 14.236 1.00 81.19 283 ILE A O 1
ATOM 2229 N N . GLU A 1 284 ? 6.969 4.059 14.092 1.00 76.06 284 GLU A N 1
ATOM 2230 C CA . GLU A 1 284 ? 7.720 4.377 12.869 1.00 76.06 284 GLU A CA 1
ATOM 2231 C C . GLU A 1 284 ? 9.239 4.392 13.100 1.00 76.06 284 GLU A C 1
ATOM 2233 O O . GLU A 1 284 ? 10.005 3.882 12.279 1.00 76.06 284 GLU A O 1
ATOM 2238 N N . SER A 1 285 ? 9.701 4.928 14.234 1.00 75.75 285 SER A N 1
ATOM 2239 C CA . SER A 1 285 ? 11.135 4.986 14.536 1.00 75.75 285 SER A CA 1
ATOM 2240 C C . SER A 1 285 ? 11.746 3.614 14.837 1.00 75.75 285 SER A C 1
ATOM 2242 O O . SER A 1 285 ? 12.946 3.425 14.609 1.00 75.75 285 SER A O 1
ATOM 2244 N N . SER A 1 286 ? 10.938 2.639 15.275 1.00 72.38 286 SER A N 1
ATOM 2245 C CA . SER A 1 286 ? 11.393 1.268 15.544 1.00 72.38 286 SER A CA 1
ATOM 2246 C C . SER A 1 286 ? 11.982 0.570 14.310 1.00 72.38 286 SER A C 1
ATOM 2248 O O . SER A 1 286 ? 12.860 -0.280 14.454 1.00 72.38 286 SER A O 1
ATOM 2250 N N . GLN A 1 287 ? 11.583 0.968 13.094 1.00 67.38 287 GLN A N 1
ATOM 2251 C CA . GLN A 1 287 ? 12.109 0.399 11.845 1.00 67.38 287 GLN A CA 1
ATOM 2252 C C . GLN A 1 287 ? 13.605 0.662 11.633 1.00 67.38 287 GLN A C 1
ATOM 2254 O O . GLN A 1 287 ? 14.250 -0.023 10.842 1.00 67.38 287 GLN A O 1
ATOM 2259 N N . TRP A 1 288 ? 14.161 1.650 12.335 1.00 62.69 288 TRP A N 1
ATOM 2260 C CA . TRP A 1 288 ? 15.570 2.031 12.241 1.00 62.69 288 TRP A CA 1
ATOM 2261 C C . TRP A 1 288 ? 16.440 1.382 13.323 1.00 62.69 288 TRP A C 1
ATOM 2263 O O . TRP A 1 288 ? 17.646 1.638 13.372 1.00 62.69 288 TRP A O 1
ATOM 2273 N N . MET A 1 289 ? 15.846 0.567 14.201 1.00 56.72 289 MET A N 1
ATOM 2274 C CA . MET A 1 289 ? 16.578 -0.243 15.173 1.00 56.72 289 MET A CA 1
ATOM 2275 C C . MET A 1 289 ? 17.143 -1.502 14.499 1.00 56.72 289 MET A C 1
ATOM 2277 O O . MET A 1 289 ? 16.646 -1.946 13.463 1.00 56.72 289 MET A O 1
ATOM 2281 N N . ASP A 1 290 ? 18.206 -2.083 15.066 1.00 53.22 290 ASP A N 1
ATOM 2282 C CA . ASP A 1 290 ? 18.686 -3.387 14.608 1.00 53.22 290 ASP A CA 1
ATOM 2283 C C . ASP A 1 290 ? 17.557 -4.433 14.705 1.00 53.22 290 ASP A C 1
ATOM 2285 O O . ASP A 1 290 ? 16.623 -4.311 15.499 1.00 53.22 290 ASP A O 1
ATOM 2289 N N . THR A 1 291 ? 17.598 -5.438 13.827 1.00 54.84 291 THR A N 1
ATOM 2290 C CA . THR A 1 291 ? 16.476 -6.321 13.430 1.00 54.84 291 THR A CA 1
ATOM 2291 C C . THR A 1 291 ? 15.740 -7.061 14.560 1.00 54.84 291 THR A C 1
ATOM 2293 O O . THR A 1 291 ? 14.774 -7.770 14.300 1.00 54.84 291 THR A O 1
ATOM 2296 N N . THR A 1 292 ? 16.176 -6.928 15.810 1.00 57.16 292 THR A N 1
ATOM 2297 C CA . THR A 1 292 ? 15.559 -7.508 17.009 1.00 57.16 292 THR A CA 1
ATOM 2298 C C . THR A 1 292 ? 14.542 -6.606 17.721 1.00 57.16 292 THR A C 1
ATOM 2300 O O . THR A 1 292 ? 13.859 -7.104 18.613 1.00 57.16 292 THR A O 1
ATOM 2303 N N . GLY A 1 293 ? 14.425 -5.319 17.359 1.00 59.09 293 GLY A N 1
ATOM 2304 C CA . GLY A 1 293 ? 13.561 -4.346 18.055 1.00 59.09 293 GLY A CA 1
ATOM 2305 C C . GLY A 1 293 ? 12.471 -3.669 17.215 1.00 59.09 293 GLY A C 1
ATOM 2306 O O . GLY A 1 293 ? 11.741 -2.840 17.751 1.00 59.09 293 GLY A O 1
ATOM 2307 N N . ALA A 1 294 ? 12.354 -3.984 15.922 1.00 70.25 294 ALA A N 1
ATOM 2308 C CA . ALA A 1 294 ? 11.368 -3.344 15.052 1.00 70.25 294 ALA A CA 1
ATOM 2309 C C . ALA A 1 294 ? 9.939 -3.797 15.391 1.00 70.25 294 ALA A C 1
ATOM 2311 O O . ALA A 1 294 ? 9.648 -4.995 15.453 1.00 70.25 294 ALA A O 1
ATOM 2312 N N . ILE A 1 295 ? 9.037 -2.834 15.573 1.00 76.94 295 ILE A N 1
ATOM 2313 C CA . ILE A 1 295 ? 7.615 -3.088 15.795 1.00 76.94 295 ILE A CA 1
ATOM 2314 C C . ILE A 1 295 ? 6.982 -3.373 14.434 1.00 76.94 295 ILE A C 1
ATOM 2316 O O . ILE A 1 295 ? 7.033 -2.549 13.520 1.00 76.94 295 ILE A O 1
ATOM 2320 N N . LEU A 1 296 ? 6.374 -4.551 14.290 1.00 81.25 296 LEU A N 1
ATOM 2321 C CA . LEU A 1 296 ? 5.600 -4.877 13.100 1.00 81.25 296 LEU A CA 1
ATOM 2322 C C . LEU A 1 296 ? 4.334 -4.016 13.074 1.00 81.25 296 LEU A C 1
ATOM 2324 O O . LEU A 1 296 ? 3.530 -4.064 14.007 1.00 81.25 296 LEU A O 1
ATOM 2328 N N . TYR A 1 297 ? 4.135 -3.272 11.988 1.00 87.19 297 TYR A N 1
ATOM 2329 C CA . TYR A 1 297 ? 2.927 -2.482 11.792 1.00 87.19 297 TYR A CA 1
ATOM 2330 C C . TYR A 1 297 ? 2.442 -2.474 10.342 1.00 87.19 297 TYR A C 1
ATOM 2332 O O . TYR A 1 297 ? 3.183 -2.807 9.411 1.00 87.19 297 TYR A O 1
ATOM 2340 N N . ALA A 1 298 ? 1.181 -2.085 10.157 1.00 88.62 298 ALA A N 1
ATOM 2341 C CA . ALA A 1 298 ? 0.600 -1.792 8.852 1.00 88.62 298 ALA A CA 1
ATOM 2342 C C . ALA A 1 298 ? -0.417 -0.651 8.959 1.00 88.62 298 ALA A C 1
ATOM 2344 O O . ALA A 1 298 ? -1.362 -0.735 9.740 1.00 88.62 298 ALA A O 1
ATOM 2345 N N . GLU A 1 299 ? -0.254 0.395 8.152 1.00 91.06 299 GLU A N 1
ATOM 2346 C CA . GLU A 1 299 ? -1.313 1.385 7.948 1.00 91.06 299 GLU A CA 1
ATOM 2347 C C . GLU A 1 299 ? -2.400 0.783 7.047 1.00 91.06 299 GLU A C 1
ATOM 2349 O O . GLU A 1 299 ? -2.102 0.191 6.005 1.00 91.06 299 GLU A O 1
ATOM 2354 N N . VAL A 1 300 ? -3.655 0.880 7.486 1.00 93.81 300 VAL A N 1
ATOM 2355 C CA . VAL A 1 300 ? -4.807 0.236 6.826 1.00 93.81 300 VAL A CA 1
ATOM 2356 C C . VAL A 1 300 ? -5.923 1.207 6.459 1.00 93.81 300 VAL A C 1
ATOM 2358 O O . VAL A 1 300 ? -6.813 0.850 5.692 1.00 93.81 300 VAL A O 1
ATOM 2361 N N . PHE A 1 301 ? -5.881 2.426 6.987 1.00 96.06 301 PHE A N 1
ATOM 2362 C CA . PHE A 1 301 ? -6.803 3.497 6.637 1.00 96.06 301 PHE A CA 1
ATOM 2363 C C . PHE A 1 301 ? -6.163 4.842 6.953 1.00 96.06 301 PHE A C 1
ATOM 2365 O O . PHE A 1 301 ? -5.571 4.995 8.022 1.00 96.06 301 PHE A O 1
ATOM 2372 N N . GLY A 1 302 ? -6.341 5.819 6.070 1.00 94.69 302 GLY A N 1
ATOM 2373 C CA . GLY A 1 302 ? -5.857 7.176 6.269 1.00 94.69 302 GLY A CA 1
ATOM 2374 C C . GLY A 1 302 ? -6.825 8.209 5.711 1.00 94.69 302 GLY A C 1
ATOM 2375 O O . GLY A 1 302 ? -7.452 8.005 4.675 1.00 94.69 302 GLY A O 1
ATOM 2376 N N . GLU A 1 303 ? -6.942 9.340 6.394 1.00 95.75 303 GLU A N 1
ATOM 2377 C CA . GLU A 1 303 ? -7.511 10.577 5.867 1.00 95.75 303 GLU A CA 1
ATOM 2378 C C . GLU A 1 303 ? -6.437 11.651 5.960 1.00 95.75 303 GLU A C 1
ATOM 2380 O O . GLU A 1 303 ? -6.003 12.015 7.055 1.00 95.75 303 GLU A O 1
ATOM 2385 N N . TYR A 1 304 ? -6.013 12.168 4.812 1.00 94.12 304 TYR A N 1
ATOM 2386 C CA . TYR A 1 304 ? -4.980 13.189 4.743 1.00 94.12 304 TYR A CA 1
ATOM 2387 C C . TYR A 1 304 ? -5.548 14.477 4.170 1.00 94.12 304 TYR A C 1
ATOM 2389 O O . TYR A 1 304 ? -6.231 14.490 3.147 1.00 94.12 304 TYR A O 1
ATOM 2397 N N . THR A 1 305 ? -5.196 15.598 4.796 1.00 94.38 305 THR A N 1
ATOM 2398 C CA . THR A 1 305 ? -5.346 16.906 4.154 1.00 94.38 305 THR A CA 1
ATOM 2399 C C . THR A 1 305 ? -4.089 17.176 3.340 1.00 94.38 305 THR A C 1
ATOM 2401 O O . THR A 1 305 ? -3.085 17.656 3.870 1.00 94.38 305 THR A O 1
ATOM 2404 N N . TRP A 1 306 ? -4.116 16.825 2.056 1.00 91.56 306 TRP A N 1
ATOM 2405 C CA . TRP A 1 306 ? -2.997 17.079 1.150 1.00 91.56 306 TRP A CA 1
ATOM 2406 C C . TRP A 1 306 ? -2.772 18.580 0.947 1.00 91.56 306 TRP A C 1
ATOM 2408 O O . TRP A 1 306 ? -3.719 19.364 0.886 1.00 91.56 306 TRP A O 1
ATOM 2418 N N . LYS A 1 307 ? -1.506 18.989 0.836 1.00 90.62 307 LYS A N 1
ATOM 2419 C CA . LYS A 1 307 ? -1.147 20.352 0.425 1.00 90.62 307 LYS A CA 1
ATOM 2420 C C . LYS A 1 307 ? -1.310 20.496 -1.091 1.00 90.62 307 LYS A C 1
ATOM 2422 O O . LYS A 1 307 ? -1.171 19.522 -1.822 1.00 90.62 307 LYS A O 1
ATOM 2427 N N . ASP A 1 308 ? -1.503 21.724 -1.571 1.00 85.19 308 ASP A N 1
ATOM 2428 C CA . ASP A 1 308 ? -1.674 22.023 -3.007 1.00 85.19 308 ASP A CA 1
ATOM 2429 C C . ASP A 1 308 ? -0.501 21.548 -3.885 1.00 85.19 308 ASP A C 1
ATOM 2431 O O . ASP A 1 308 ? -0.655 21.339 -5.085 1.00 85.19 308 ASP A O 1
ATOM 2435 N N . ASN A 1 309 ? 0.687 21.395 -3.296 1.00 81.38 309 ASN A N 1
ATOM 2436 C CA . ASN A 1 309 ? 1.894 20.914 -3.963 1.00 81.38 309 ASN A CA 1
ATOM 2437 C C . ASN A 1 309 ? 2.127 19.401 -3.795 1.00 81.38 309 ASN A C 1
ATOM 2439 O O . ASN A 1 309 ? 3.231 18.933 -4.086 1.00 81.38 309 ASN A O 1
ATOM 2443 N N . ALA A 1 310 ? 1.147 18.645 -3.288 1.00 84.25 310 ALA A N 1
ATOM 2444 C CA . ALA A 1 310 ? 1.242 17.194 -3.217 1.00 84.25 310 ALA A CA 1
ATOM 2445 C C . ALA A 1 310 ? 1.438 16.628 -4.635 1.00 84.25 310 ALA A C 1
ATOM 2447 O O . ALA A 1 310 ? 0.701 16.997 -5.552 1.00 84.25 310 ALA A O 1
ATOM 2448 N N . PRO A 1 311 ? 2.431 15.752 -4.852 1.00 84.06 311 PRO A N 1
ATOM 2449 C CA . PRO A 1 311 ? 2.897 15.420 -6.192 1.00 84.06 311 PRO A CA 1
ATOM 2450 C C . PRO A 1 311 ? 2.063 14.323 -6.853 1.00 84.06 311 PRO A C 1
ATOM 2452 O O . PRO A 1 311 ? 2.614 13.447 -7.506 1.00 84.06 311 PRO A O 1
ATOM 2455 N N . PHE A 1 312 ? 0.748 14.321 -6.663 1.00 84.75 312 PHE A N 1
ATOM 2456 C CA . PHE A 1 312 ? -0.130 13.297 -7.217 1.00 84.75 312 PHE A CA 1
ATOM 2457 C C . PHE A 1 312 ? -0.732 13.784 -8.529 1.00 84.75 312 PHE A C 1
ATOM 2459 O O . PHE A 1 312 ? -1.408 14.815 -8.566 1.00 84.75 312 PHE A O 1
ATOM 2466 N N . LEU A 1 313 ? -0.511 13.042 -9.614 1.00 82.19 313 LEU A N 1
ATOM 2467 C CA . LEU A 1 313 ? -1.242 13.300 -10.848 1.00 82.19 313 LEU A CA 1
ATOM 2468 C C . LEU A 1 313 ? -2.712 12.884 -10.666 1.00 82.19 313 LEU A C 1
ATOM 2470 O O . LEU A 1 313 ? -2.991 11.921 -9.944 1.00 82.19 313 LEU A O 1
ATOM 2474 N N . PRO A 1 314 ? -3.666 13.601 -11.286 1.00 80.12 314 PRO A N 1
ATOM 2475 C CA . PRO A 1 314 ? -5.072 13.221 -11.227 1.00 80.12 314 PRO A CA 1
ATOM 2476 C C . PRO A 1 314 ? -5.287 11.848 -11.873 1.00 80.12 314 PRO A C 1
ATOM 2478 O O . PRO A 1 314 ? -4.521 11.443 -12.747 1.00 80.12 314 PRO A O 1
ATOM 2481 N N . LEU A 1 315 ? -6.357 11.157 -11.475 1.00 80.38 315 LEU A N 1
ATOM 2482 C CA . LEU A 1 315 ? -6.843 9.984 -12.204 1.00 80.38 315 LEU A CA 1
ATOM 2483 C C . LEU A 1 315 ? -7.172 10.408 -13.647 1.00 80.38 315 LEU A C 1
ATOM 2485 O O . LEU A 1 315 ? -7.980 11.318 -13.845 1.00 80.38 315 LEU A O 1
ATOM 2489 N N . GLN A 1 316 ? -6.507 9.790 -14.626 1.00 64.75 316 GLN A N 1
ATOM 2490 C CA . GLN A 1 316 ? -6.688 10.033 -16.064 1.00 64.75 316 GLN A CA 1
ATOM 2491 C C . GLN A 1 316 ? -7.383 8.855 -16.738 1.00 64.75 316 GLN A C 1
ATOM 2493 O O . GLN A 1 316 ? -7.066 7.701 -16.374 1.00 64.75 316 GLN A O 1
#